Protein AF-A0A7D5M1I6-F1 (afdb_monomer_lite)

Structure (mmCIF, N/CA/C/O backbone):
data_AF-A0A7D5M1I6-F1
#
_entry.id   AF-A0A7D5M1I6-F1
#
loop_
_atom_site.group_PDB
_atom_site.id
_atom_site.type_symbol
_atom_site.label_atom_id
_atom_site.label_alt_id
_atom_site.label_comp_id
_atom_site.label_asym_id
_atom_site.label_entity_id
_atom_site.label_seq_id
_atom_site.pdbx_PDB_ins_code
_atom_site.Cartn_x
_atom_site.Cartn_y
_atom_site.Cartn_z
_atom_site.occupancy
_atom_site.B_iso_or_equiv
_atom_site.auth_seq_id
_atom_site.auth_comp_id
_atom_site.auth_asym_id
_atom_site.auth_atom_id
_atom_site.pdbx_PDB_model_num
ATOM 1 N N . MET A 1 1 ? -68.401 26.149 61.255 1.00 44.41 1 MET A N 1
ATOM 2 C CA . MET A 1 1 ? -68.017 25.858 59.852 1.00 44.41 1 MET A CA 1
ATOM 3 C C . MET A 1 1 ? -67.512 27.155 59.243 1.00 44.41 1 MET A C 1
ATOM 5 O O . MET A 1 1 ? -68.094 28.185 59.557 1.00 44.41 1 MET A O 1
ATOM 9 N N . ASN A 1 2 ? -66.400 27.143 58.501 1.00 36.25 2 ASN A N 1
ATOM 10 C CA . ASN A 1 2 ? -65.662 28.370 58.182 1.00 36.25 2 ASN A CA 1
ATOM 11 C C . ASN A 1 2 ? -64.982 28.307 56.805 1.00 36.25 2 ASN A C 1
ATOM 13 O O . ASN A 1 2 ? -63.928 27.694 56.683 1.00 36.25 2 ASN A O 1
ATOM 17 N N . VAL A 1 3 ? -65.556 28.996 55.815 1.00 44.06 3 VAL A N 1
ATOM 18 C CA . VAL A 1 3 ? -64.827 29.606 54.690 1.00 44.06 3 VAL A CA 1
ATOM 19 C C . VAL A 1 3 ? -65.540 30.927 54.372 1.00 44.06 3 VAL A C 1
ATOM 21 O O . VAL A 1 3 ? -66.770 30.963 54.341 1.00 44.06 3 VAL A O 1
ATOM 24 N N . LYS A 1 4 ? -64.791 32.015 54.169 1.00 48.91 4 LYS A N 1
ATOM 25 C CA . LYS A 1 4 ? -65.314 33.306 53.681 1.00 48.91 4 LYS A CA 1
ATOM 26 C C . LYS A 1 4 ? -65.043 33.441 52.175 1.00 48.91 4 LYS A C 1
ATOM 28 O O . LYS A 1 4 ? -64.054 32.875 51.712 1.00 48.91 4 LYS A O 1
ATOM 33 N N . PRO A 1 5 ? -65.842 34.214 51.416 1.00 46.25 5 PRO A N 1
ATOM 34 C CA . PRO A 1 5 ? -65.459 34.601 50.061 1.00 46.25 5 PRO A CA 1
ATOM 35 C C . PRO A 1 5 ? -64.201 35.483 50.100 1.00 46.25 5 PRO A C 1
ATOM 37 O O . PRO A 1 5 ? -64.052 36.314 50.998 1.00 46.25 5 PRO A O 1
ATOM 40 N N . ILE A 1 6 ? -63.309 35.311 49.124 1.00 43.00 6 ILE A N 1
ATOM 41 C CA . ILE A 1 6 ? -62.106 36.134 48.929 1.00 43.00 6 ILE A CA 1
ATOM 42 C C . ILE A 1 6 ? -62.064 36.596 47.466 1.00 43.00 6 ILE A C 1
ATOM 44 O O . ILE A 1 6 ? -62.576 35.918 46.577 1.00 43.00 6 ILE A O 1
ATOM 48 N N . SER A 1 7 ? -61.539 37.804 47.254 1.00 40.47 7 SER A N 1
ATOM 49 C CA . SER A 1 7 ? -61.654 38.555 46.000 1.00 40.47 7 SER A CA 1
ATOM 50 C C . SER A 1 7 ? -60.721 38.066 44.886 1.00 40.47 7 SER A C 1
ATOM 52 O O . SER A 1 7 ? -59.744 37.358 45.122 1.00 40.47 7 SER A O 1
ATOM 54 N N . ILE A 1 8 ? -61.014 38.521 43.668 1.00 46.28 8 ILE A N 1
ATOM 55 C CA . ILE A 1 8 ? -60.202 38.329 42.464 1.00 46.28 8 ILE A CA 1
ATOM 56 C C . ILE A 1 8 ? -58.850 39.039 42.626 1.00 46.28 8 ILE A C 1
ATOM 58 O O . ILE A 1 8 ? -58.801 40.212 42.996 1.00 46.28 8 ILE A O 1
ATOM 62 N N . ALA A 1 9 ? -57.769 38.353 42.255 1.00 40.88 9 ALA A N 1
ATOM 63 C CA . ALA A 1 9 ? -56.469 38.949 41.968 1.00 40.88 9 ALA A CA 1
ATOM 64 C C . ALA A 1 9 ? -55.992 38.437 40.601 1.00 40.88 9 ALA A C 1
ATOM 66 O O . ALA A 1 9 ? -56.018 37.234 40.346 1.00 40.88 9 ALA A O 1
ATOM 67 N N . ALA A 1 10 ? -55.592 39.345 39.711 1.00 40.88 10 ALA A N 1
ATOM 68 C CA . ALA A 1 10 ? -55.051 38.979 38.407 1.00 40.88 10 ALA A CA 1
ATOM 69 C C . ALA A 1 10 ? -53.567 38.611 38.531 1.00 40.88 10 ALA A C 1
ATOM 71 O O . ALA A 1 10 ? -52.8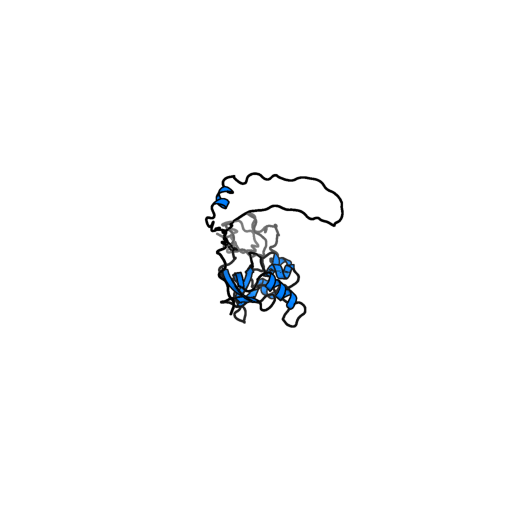12 39.325 39.192 1.00 40.88 10 ALA A O 1
ATOM 72 N N . LEU A 1 11 ? -53.139 37.549 37.844 1.00 40.03 11 LEU A N 1
ATOM 73 C CA . LEU A 1 11 ? -51.723 37.271 37.618 1.00 40.03 11 LEU A CA 1
ATOM 74 C C . LEU A 1 11 ? -51.452 37.261 36.113 1.00 40.03 11 LEU A C 1
ATOM 76 O O . LEU A 1 11 ? -52.078 36.517 35.360 1.00 40.03 11 LEU A O 1
ATOM 80 N N . VAL A 1 12 ? -50.544 38.132 35.685 1.00 36.16 12 VAL A N 1
ATOM 81 C CA . VAL A 1 12 ? -50.168 38.315 34.283 1.00 36.16 12 VAL A CA 1
ATOM 82 C C . VAL A 1 12 ? -48.953 37.444 33.981 1.00 36.16 12 VAL A C 1
ATOM 84 O O . VAL A 1 12 ? -47.942 37.546 34.670 1.00 36.16 12 VAL A O 1
ATOM 87 N N . VAL A 1 13 ? -49.030 36.637 32.922 1.00 41.69 13 VAL A N 1
ATOM 88 C CA . VAL A 1 13 ? -47.873 35.940 32.343 1.00 41.69 13 VAL A CA 1
ATOM 89 C C . VAL A 1 13 ? -47.740 36.389 30.891 1.00 41.69 13 VAL A C 1
ATOM 91 O O . VAL A 1 13 ? -48.436 35.899 30.005 1.00 41.69 13 VAL A O 1
ATOM 94 N N . VAL A 1 14 ? -46.880 37.382 30.667 1.00 40.84 14 VAL A N 1
ATOM 95 C CA . VAL A 1 14 ? -46.503 37.865 29.331 1.00 40.84 14 VAL A CA 1
ATOM 96 C C . VAL A 1 14 ? -45.341 37.007 28.815 1.00 40.84 14 VAL A C 1
ATOM 98 O O . VAL A 1 14 ? -44.393 36.784 29.570 1.00 40.84 14 VAL A O 1
ATOM 101 N N . PRO A 1 15 ? -45.372 36.527 27.558 1.00 48.19 15 PRO A N 1
ATOM 102 C CA . PRO A 1 15 ? -44.220 35.864 26.960 1.00 48.19 15 PRO A CA 1
ATOM 103 C C . PRO A 1 15 ? -43.108 36.888 26.712 1.00 48.19 15 PRO A C 1
ATOM 105 O O . PRO A 1 15 ? -43.384 37.986 26.229 1.00 48.19 15 PRO A O 1
ATOM 108 N N . PHE A 1 16 ? -41.853 36.526 26.986 1.00 37.56 16 PHE A N 1
ATOM 109 C CA . PHE A 1 16 ? -40.710 37.343 26.585 1.00 37.56 16 PHE A CA 1
ATOM 110 C C . PHE A 1 16 ? -39.680 36.533 25.805 1.00 37.56 16 PHE A C 1
ATOM 112 O O . PHE A 1 16 ? -39.285 35.437 26.197 1.00 37.56 16 PHE A O 1
ATOM 119 N N . VAL A 1 17 ? -39.285 37.099 24.669 1.00 36.03 17 VAL A N 1
ATOM 120 C CA . VAL A 1 17 ? -38.380 36.543 23.665 1.00 36.03 17 VAL A CA 1
ATOM 121 C C . VAL A 1 17 ? -37.247 37.549 23.479 1.00 36.03 17 VAL A C 1
ATOM 123 O O . VAL A 1 17 ? -37.520 38.744 23.427 1.00 36.03 17 VAL A O 1
ATOM 126 N N . LEU A 1 18 ? -36.015 37.045 23.331 1.00 37.16 18 LEU A N 1
ATOM 127 C CA . LEU A 1 18 ? -34.763 37.793 23.122 1.00 37.16 18 LEU A CA 1
ATOM 128 C C . LEU A 1 18 ? -34.344 38.773 24.241 1.00 37.16 18 LEU A C 1
ATOM 130 O O . LEU A 1 18 ? -35.077 39.673 24.627 1.00 37.16 18 LEU A O 1
ATOM 134 N N . PHE A 1 19 ? -33.075 38.682 24.645 1.00 38.50 19 PHE A N 1
ATOM 135 C CA . PHE A 1 19 ? -32.086 39.742 24.391 1.00 38.50 19 PHE A CA 1
ATOM 136 C C . PHE A 1 19 ? -30.666 39.144 24.417 1.00 38.50 19 PHE A C 1
ATOM 138 O O . PHE A 1 19 ? -30.468 38.041 24.924 1.00 38.50 19 PHE A O 1
ATOM 145 N N . ILE A 1 20 ? -29.697 39.824 23.795 1.00 39.03 20 ILE A N 1
ATOM 146 C CA . ILE A 1 20 ? -28.373 39.277 23.445 1.00 39.03 20 ILE A CA 1
ATOM 147 C C . ILE A 1 20 ? -27.238 40.026 24.172 1.00 39.03 20 ILE A C 1
ATOM 149 O O . ILE A 1 20 ? -27.292 41.243 24.299 1.00 39.03 20 ILE A O 1
ATOM 153 N N . ALA A 1 21 ? -26.225 39.256 24.592 1.00 38.66 21 ALA A N 1
ATOM 154 C CA . ALA A 1 21 ? -24.829 39.593 24.929 1.00 38.66 21 ALA A CA 1
ATOM 155 C C . ALA A 1 21 ? -24.482 40.881 25.717 1.00 38.66 21 ALA A C 1
ATOM 157 O O . ALA A 1 21 ? -24.562 41.989 25.197 1.00 38.66 21 ALA A O 1
ATOM 158 N N . ALA A 1 22 ? -23.850 40.695 26.885 1.00 35.69 22 ALA A N 1
ATOM 159 C CA . ALA A 1 22 ? -22.702 41.488 27.352 1.00 35.69 22 ALA A CA 1
ATOM 160 C C . ALA A 1 22 ? -21.998 40.785 28.534 1.00 35.69 22 ALA A C 1
ATOM 162 O O . ALA A 1 22 ? -22.664 40.168 29.361 1.00 35.69 22 ALA A O 1
ATOM 163 N N . GLY A 1 23 ? -20.673 40.951 28.654 1.00 33.78 23 GLY A N 1
ATOM 164 C CA . GLY A 1 23 ? -19.892 40.539 29.830 1.00 33.78 23 GLY A CA 1
ATOM 165 C C . GLY A 1 23 ? -19.121 39.218 29.679 1.00 33.78 23 GLY A C 1
ATOM 166 O O . GLY A 1 23 ? -19.712 38.216 29.308 1.00 33.78 23 GLY A O 1
ATOM 167 N N . LEU A 1 24 ? -17.848 39.059 30.044 1.00 35.09 24 LEU A N 1
ATOM 168 C CA . LEU A 1 24 ? -16.660 39.910 30.237 1.00 35.09 24 LEU A CA 1
ATOM 169 C C . LEU A 1 24 ? -15.615 38.970 30.887 1.00 35.09 24 LEU A C 1
ATOM 171 O O . LEU A 1 24 ? -15.889 38.427 31.948 1.00 35.09 24 LEU A O 1
ATOM 175 N N . VAL A 1 25 ? -14.436 38.830 30.271 1.00 34.91 25 VAL A N 1
ATOM 176 C CA . VAL A 1 25 ? -13.110 38.667 30.917 1.00 34.91 25 VAL A CA 1
ATOM 177 C C . VAL A 1 25 ? -12.950 37.662 32.082 1.00 34.91 25 VAL A C 1
ATOM 179 O O . VAL A 1 25 ? -13.360 37.942 33.204 1.00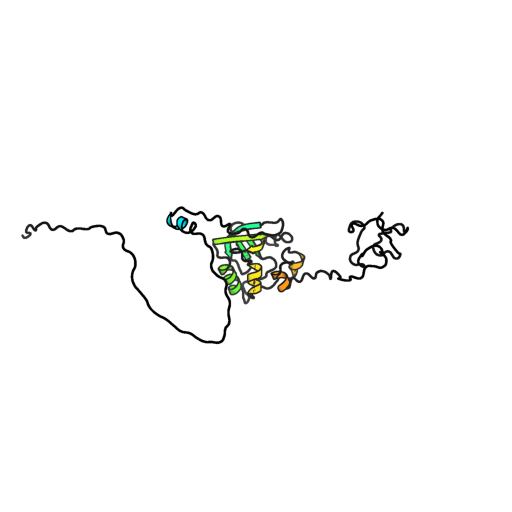 34.91 25 VAL A O 1
ATOM 182 N N . TYR A 1 26 ? -12.084 36.650 31.891 1.00 30.06 26 TYR A N 1
ATOM 183 C CA . TYR A 1 26 ? -10.899 36.544 32.762 1.00 30.06 26 TYR A CA 1
ATOM 184 C C . TYR A 1 26 ? -9.639 35.954 32.094 1.00 30.06 26 TYR A C 1
ATOM 186 O O . TYR A 1 26 ? -9.687 35.326 31.041 1.00 30.06 26 TYR A O 1
ATOM 194 N N . GLN A 1 27 ? -8.513 36.269 32.731 1.00 34.34 27 GLN A N 1
ATOM 195 C CA . GLN A 1 27 ? -7.092 36.019 32.439 1.00 34.34 27 GLN A CA 1
ATOM 196 C C . GLN A 1 27 ? -6.608 34.650 33.001 1.00 34.34 27 GLN A C 1
ATOM 198 O O . GLN A 1 27 ? -7.350 34.049 33.771 1.00 34.34 27 GLN A O 1
ATOM 203 N N . SER A 1 28 ? -5.388 34.112 32.788 1.00 31.03 28 SER A N 1
ATOM 204 C CA . SER A 1 28 ? -4.231 34.355 31.879 1.00 31.03 28 SER A CA 1
ATOM 205 C C . SER A 1 28 ? -3.071 33.391 32.266 1.00 31.03 28 SER A C 1
ATOM 207 O O . SER A 1 28 ? -3.088 32.891 33.387 1.00 31.03 28 SER A O 1
ATOM 209 N N . GLN A 1 29 ? -2.024 33.263 31.422 1.00 37.34 29 GLN A N 1
ATOM 210 C CA . GLN A 1 29 ? -0.638 32.831 31.770 1.00 37.34 29 GLN A CA 1
ATOM 211 C C . GLN A 1 29 ? -0.428 31.379 32.279 1.00 37.34 29 GLN A C 1
ATOM 213 O O . GLN A 1 29 ? -1.379 30.706 32.651 1.00 37.34 29 GLN A O 1
ATOM 218 N N . THR A 1 30 ? 0.780 30.786 32.295 1.00 33.22 30 THR A N 1
ATOM 219 C CA . THR A 1 30 ? 2.158 31.129 31.818 1.00 33.22 30 THR A CA 1
ATOM 220 C C . THR A 1 30 ? 2.646 30.008 30.871 1.00 33.22 30 THR A C 1
ATOM 222 O O . THR A 1 30 ? 2.220 28.876 31.063 1.00 33.22 30 THR A O 1
ATOM 225 N N . GLY A 1 31 ? 3.476 30.202 29.834 1.00 27.84 31 GLY A N 1
ATOM 226 C CA . GLY A 1 31 ? 4.862 30.734 29.824 1.00 27.84 31 GLY A CA 1
ATOM 227 C C . GLY A 1 31 ? 5.852 29.567 29.585 1.00 27.84 31 GLY A C 1
ATOM 228 O O . GLY A 1 31 ? 5.450 28.428 29.796 1.00 27.84 31 GLY A O 1
ATOM 229 N N . THR A 1 32 ? 7.111 29.690 29.147 1.00 33.59 32 THR A N 1
ATOM 230 C CA . THR A 1 32 ? 8.080 30.769 28.782 1.00 33.59 32 THR A CA 1
ATOM 231 C C . THR A 1 32 ? 9.313 30.022 28.172 1.00 33.59 32 THR A C 1
ATOM 233 O O . THR A 1 32 ? 9.364 28.802 28.313 1.00 33.59 32 THR A O 1
ATOM 236 N N . ASP A 1 33 ? 10.377 30.515 27.513 1.00 28.75 33 ASP A N 1
ATOM 237 C CA . ASP A 1 33 ? 10.963 31.780 26.983 1.00 28.75 33 ASP A CA 1
ATOM 238 C C . ASP A 1 33 ? 12.196 31.332 26.113 1.00 28.75 33 ASP A C 1
ATOM 240 O O . ASP A 1 33 ? 12.647 30.206 26.314 1.00 28.75 33 ASP A O 1
ATOM 244 N N . ILE A 1 34 ? 12.894 32.013 25.177 1.00 32.84 34 ILE A N 1
ATOM 245 C CA . ILE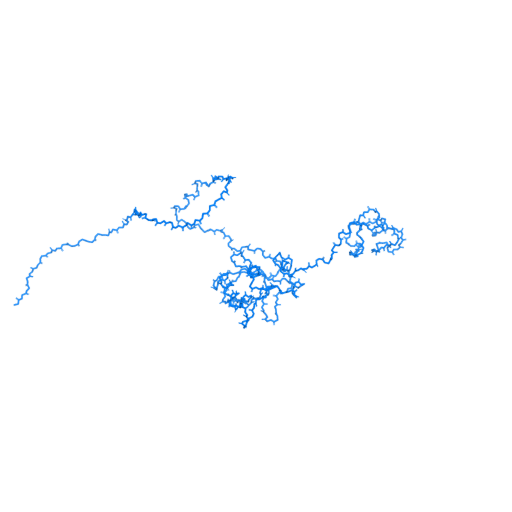 A 1 34 ? 12.924 33.300 24.420 1.00 32.84 34 ILE A CA 1
ATOM 246 C C . ILE A 1 34 ? 13.833 33.023 23.155 1.00 32.84 34 ILE A C 1
ATOM 248 O O . ILE A 1 34 ? 14.290 31.897 22.986 1.00 32.84 34 ILE A O 1
ATOM 252 N N . VAL A 1 35 ? 14.159 34.030 22.314 1.00 30.34 35 VAL A N 1
ATOM 253 C CA . VAL A 1 35 ? 15.359 34.175 21.413 1.00 30.34 35 VAL A CA 1
ATOM 254 C C . VAL A 1 35 ? 15.098 34.188 19.879 1.00 30.34 35 VAL A C 1
ATOM 256 O O . VAL A 1 35 ? 15.116 33.154 19.232 1.00 30.34 35 VAL A O 1
ATOM 259 N N . THR A 1 36 ? 14.947 35.412 19.327 1.00 30.86 36 THR A N 1
ATOM 260 C CA . THR A 1 36 ? 15.252 35.936 17.950 1.00 30.86 36 THR A CA 1
ATOM 261 C C . THR A 1 36 ? 14.974 35.095 16.676 1.00 30.86 36 THR A C 1
ATOM 263 O O . THR A 1 36 ? 15.438 33.972 16.572 1.00 30.86 36 THR A O 1
ATOM 266 N N . GLY A 1 37 ? 14.402 35.602 15.568 1.00 25.55 37 GLY A N 1
ATOM 267 C CA . GLY A 1 37 ? 13.758 36.898 15.275 1.00 25.55 37 GLY A CA 1
ATOM 268 C C . GLY A 1 37 ? 14.297 37.654 14.038 1.00 25.55 37 GLY A C 1
ATOM 269 O O . GLY A 1 37 ? 15.288 38.357 14.174 1.00 25.55 37 GLY A O 1
ATOM 270 N N . GLU A 1 38 ? 13.587 37.605 12.897 1.00 30.36 38 GLU A N 1
ATOM 271 C CA . GLU A 1 38 ? 13.472 38.677 11.870 1.00 30.36 38 GLU A CA 1
ATOM 272 C C . GLU A 1 38 ? 12.179 38.452 11.018 1.00 30.36 38 GLU A C 1
ATOM 274 O O . GLU A 1 38 ? 11.351 37.615 11.375 1.00 30.36 38 GLU A O 1
ATOM 279 N N . LYS A 1 39 ? 11.934 39.255 9.970 1.00 37.50 39 LYS A N 1
ATOM 280 C CA . LYS A 1 39 ? 10.683 39.411 9.185 1.00 37.50 39 LYS A CA 1
ATOM 281 C C . LYS A 1 39 ? 10.786 38.643 7.843 1.00 37.50 39 LYS A C 1
ATOM 283 O O . LYS A 1 39 ? 11.889 38.312 7.437 1.00 37.50 39 LYS A O 1
ATOM 288 N N . THR A 1 40 ? 9.727 38.328 7.091 1.00 33.06 40 THR A N 1
ATOM 289 C CA . THR A 1 40 ? 8.615 39.176 6.600 1.00 33.06 40 THR A CA 1
ATOM 290 C C . THR A 1 40 ? 7.346 38.358 6.301 1.00 33.06 40 THR A C 1
ATOM 292 O O . THR A 1 40 ? 7.382 37.134 6.267 1.00 33.06 40 THR A O 1
ATOM 295 N N . GLY A 1 41 ? 6.207 39.033 6.097 1.00 29.59 41 GLY A N 1
ATOM 296 C CA . GLY A 1 41 ? 4.929 38.400 5.737 1.00 29.59 41 GLY A CA 1
ATOM 297 C C . GLY A 1 41 ? 4.351 38.925 4.419 1.00 29.59 41 GLY A C 1
ATOM 298 O O . GLY A 1 41 ? 4.878 39.879 3.844 1.00 29.59 41 GLY A O 1
ATOM 299 N N . LEU A 1 42 ? 3.235 38.335 3.984 1.00 34.47 42 LEU A N 1
ATOM 300 C CA . LEU A 1 42 ? 2.407 38.821 2.874 1.00 34.47 42 LEU A CA 1
ATOM 301 C C . LEU A 1 42 ? 0.957 39.031 3.346 1.00 34.47 42 LEU A C 1
ATOM 303 O O . LEU A 1 42 ? 0.540 38.458 4.352 1.00 34.47 42 LEU A O 1
ATOM 307 N N . ALA A 1 43 ? 0.227 39.927 2.681 1.00 31.09 43 ALA A N 1
ATOM 308 C CA . ALA A 1 43 ? -1.004 40.516 3.213 1.00 31.09 43 ALA A CA 1
ATOM 309 C C . ALA A 1 43 ? -2.286 39.751 2.842 1.00 31.09 43 ALA A C 1
ATOM 311 O O . ALA A 1 43 ? -2.353 39.085 1.812 1.00 31.09 43 ALA A O 1
ATOM 312 N N . ALA A 1 44 ? -3.333 39.937 3.651 1.00 37.84 44 ALA A N 1
ATOM 313 C CA . ALA A 1 44 ? -4.700 39.600 3.267 1.00 37.84 44 ALA A CA 1
ATOM 314 C C . ALA A 1 44 ? -5.234 40.633 2.258 1.00 37.84 44 ALA A C 1
ATOM 316 O O . ALA A 1 44 ? -5.231 41.826 2.549 1.00 37.84 44 ALA A O 1
ATOM 317 N N . ASN A 1 45 ? -5.652 40.144 1.089 1.00 34.53 45 ASN A N 1
ATOM 318 C CA . ASN A 1 45 ? -6.341 40.821 -0.017 1.00 34.53 45 ASN A CA 1
ATOM 319 C C . ASN A 1 45 ? -6.635 39.708 -1.055 1.00 34.53 45 ASN A C 1
ATOM 321 O O . ASN A 1 45 ? -5.721 38.954 -1.369 1.00 34.53 45 ASN A O 1
ATOM 325 N N . GLU A 1 46 ? -7.832 39.485 -1.601 1.00 39.19 46 GLU A N 1
ATOM 326 C CA . GLU A 1 46 ? -9.138 40.139 -1.434 1.00 39.19 46 GLU A CA 1
ATOM 327 C C . GLU A 1 46 ? -10.223 39.041 -1.363 1.00 39.19 46 GLU A C 1
ATOM 329 O O . GLU A 1 46 ? -10.401 38.294 -2.323 1.00 39.19 46 GLU A O 1
ATOM 334 N N . VAL A 1 47 ? -10.974 38.935 -0.258 1.00 39.31 47 VAL A N 1
ATOM 335 C CA . VAL A 1 47 ? -12.222 38.142 -0.227 1.00 39.31 47 VAL A CA 1
ATOM 336 C C . VAL A 1 47 ? -13.371 39.100 -0.520 1.00 39.31 47 VAL A C 1
ATOM 338 O O . VAL A 1 47 ? -13.554 40.093 0.185 1.00 39.31 47 VAL A O 1
ATOM 341 N N . GLY A 1 48 ? -14.100 38.848 -1.606 1.00 37.84 48 GLY A N 1
ATOM 342 C CA . GLY A 1 48 ? -15.061 39.802 -2.152 1.00 37.84 48 GLY A CA 1
ATOM 343 C C . GLY A 1 48 ? -16.289 40.005 -1.262 1.00 37.84 48 GLY A C 1
ATOM 344 O O . GLY A 1 48 ? -16.939 39.048 -0.853 1.00 37.84 48 GLY A O 1
ATOM 345 N N . GLU A 1 49 ? -16.685 41.266 -1.074 1.00 49.56 49 GLU A N 1
ATOM 346 C CA . GLU A 1 49 ? -17.828 41.727 -0.257 1.00 49.56 49 GLU A CA 1
ATOM 347 C C . GLU A 1 49 ? -19.172 41.014 -0.554 1.00 49.56 49 GLU A C 1
ATOM 349 O O . GLU A 1 49 ? -20.072 40.975 0.282 1.00 49.56 49 GLU A O 1
ATOM 354 N N . LYS A 1 50 ? -19.298 40.382 -1.729 1.00 40.53 50 LYS A N 1
ATOM 355 C CA . LYS A 1 50 ? -20.469 39.592 -2.148 1.00 40.53 50 LYS A CA 1
ATOM 356 C C . LYS A 1 50 ? -20.629 38.255 -1.417 1.00 40.53 50 LYS A C 1
ATOM 358 O O . LYS A 1 50 ? -21.739 37.735 -1.376 1.00 40.53 50 LYS A O 1
ATOM 363 N N . GLU A 1 51 ? -19.556 37.687 -0.872 1.00 48.28 51 GLU A N 1
ATOM 364 C CA . GLU A 1 51 ? -19.581 36.358 -0.245 1.00 48.28 51 GLU A CA 1
ATOM 365 C C . GLU A 1 51 ? -20.211 36.405 1.159 1.00 48.28 51 GLU A C 1
ATOM 367 O O . GLU A 1 51 ? -20.986 35.525 1.538 1.00 48.28 51 GLU A O 1
ATOM 372 N N . PHE A 1 52 ? -19.999 37.506 1.887 1.00 48.28 52 PHE A N 1
ATOM 373 C CA . PHE A 1 52 ? -20.560 37.728 3.225 1.00 48.28 52 PHE A CA 1
ATOM 374 C C . PHE A 1 52 ? -22.098 37.843 3.214 1.00 48.28 52 PHE A C 1
ATOM 376 O O . PHE A 1 52 ? -22.784 37.315 4.090 1.00 48.28 52 PHE A O 1
ATOM 383 N N . GLU A 1 53 ? -22.661 38.457 2.169 1.00 45.50 53 GLU A N 1
ATOM 384 C CA . GLU A 1 53 ? -24.109 38.622 1.973 1.00 45.50 53 GLU A CA 1
ATOM 385 C C . GLU A 1 53 ? -24.864 37.312 1.680 1.00 45.50 53 GLU A C 1
ATOM 387 O O . GLU A 1 53 ? -26.097 37.284 1.763 1.00 45.50 53 GLU A O 1
ATOM 392 N N . SER A 1 54 ? -24.165 36.218 1.354 1.00 46.00 54 SER A N 1
ATOM 393 C CA . SER A 1 54 ? -24.798 34.898 1.224 1.00 46.00 54 SER A CA 1
ATOM 394 C C . SER A 1 54 ? -25.056 34.245 2.585 1.00 46.00 54 SER A C 1
ATOM 396 O O . SER A 1 54 ? -26.045 33.532 2.750 1.00 46.00 54 SER A O 1
ATOM 398 N N . ILE A 1 55 ? -24.196 34.509 3.575 1.00 50.62 55 ILE A N 1
ATOM 399 C CA . ILE A 1 55 ? -24.234 33.872 4.902 1.00 50.62 55 ILE A CA 1
ATOM 400 C C . ILE A 1 55 ? -25.484 34.310 5.687 1.00 50.62 55 ILE A C 1
ATOM 402 O O . ILE A 1 55 ? -26.075 33.522 6.423 1.00 50.62 55 ILE A O 1
ATOM 406 N N . LEU A 1 56 ? -25.945 35.548 5.481 1.00 47.91 56 LEU A N 1
ATOM 407 C CA . LEU A 1 56 ? -27.102 36.125 6.177 1.00 47.91 56 LEU A CA 1
ATOM 408 C C . LEU A 1 56 ? -28.475 35.609 5.705 1.00 47.91 56 LEU A C 1
ATOM 410 O O . LEU A 1 56 ? -29.479 35.920 6.344 1.00 47.91 56 LEU A O 1
ATOM 414 N N . LYS A 1 57 ? -28.556 34.851 4.601 1.00 55.50 57 LYS A N 1
ATOM 415 C CA . LYS A 1 57 ? -29.846 34.481 3.979 1.00 55.50 57 LYS A CA 1
ATOM 416 C C . LYS A 1 57 ? -30.399 33.115 4.399 1.00 55.50 57 LYS A C 1
ATOM 418 O O . LYS A 1 57 ? -31.563 32.839 4.128 1.00 55.50 57 LYS A O 1
ATOM 423 N N . ASN A 1 58 ? -29.608 32.290 5.095 1.00 52.41 58 ASN A N 1
ATOM 424 C CA . ASN A 1 58 ? -29.999 30.954 5.582 1.00 52.41 58 ASN A CA 1
ATOM 425 C C . ASN A 1 58 ? -30.597 30.041 4.480 1.00 52.41 58 ASN A C 1
ATOM 427 O O . ASN A 1 58 ? -31.414 29.157 4.746 1.00 52.41 58 ASN A O 1
ATOM 431 N N . GLU A 1 59 ? -30.179 30.235 3.230 1.00 45.50 59 GLU A N 1
ATOM 432 C CA . GLU A 1 59 ? -30.350 29.228 2.188 1.00 45.50 59 GLU A CA 1
ATOM 433 C C . GLU A 1 59 ? -29.318 28.121 2.425 1.00 45.50 59 GLU A C 1
ATOM 435 O O . GLU A 1 59 ? -28.180 28.396 2.815 1.00 45.50 59 GLU A O 1
ATOM 440 N N . ILE A 1 60 ? -29.702 26.859 2.216 1.00 47.94 60 ILE A N 1
ATOM 441 C CA . ILE A 1 60 ? -28.763 25.743 2.350 1.00 47.94 60 ILE A CA 1
ATOM 442 C C . ILE A 1 60 ? -27.815 25.796 1.153 1.00 47.94 60 ILE A C 1
ATOM 444 O O . ILE A 1 60 ? -28.110 25.257 0.085 1.00 47.94 60 ILE A O 1
ATOM 448 N N . VAL A 1 61 ? -26.660 26.434 1.348 1.00 41.19 61 VAL A N 1
ATOM 449 C CA . VAL A 1 61 ? -25.500 26.274 0.473 1.00 41.19 61 VAL A CA 1
ATOM 450 C C . VAL A 1 61 ? -25.044 24.825 0.616 1.00 41.19 61 VAL A C 1
ATOM 452 O O . VAL A 1 61 ? -24.243 24.488 1.484 1.00 41.19 61 VAL A O 1
ATOM 455 N N . VAL A 1 62 ? -25.604 23.951 -0.223 1.00 43.28 62 VAL A N 1
ATOM 456 C CA . VAL A 1 62 ? -25.099 22.592 -0.419 1.00 43.28 62 VAL A CA 1
ATOM 457 C C . VAL A 1 62 ? -23.718 22.745 -1.038 1.00 43.28 62 VAL A C 1
ATOM 459 O O . VAL A 1 62 ? -23.584 22.943 -2.248 1.00 43.28 62 VAL A O 1
ATOM 462 N N . SER A 1 63 ? -22.688 22.718 -0.195 1.00 39.84 63 SER A N 1
ATOM 463 C CA . SER A 1 63 ? -21.306 22.776 -0.635 1.00 39.84 63 SER A CA 1
ATOM 464 C C . SER A 1 63 ? -21.019 21.552 -1.497 1.00 39.84 63 SER A C 1
ATOM 466 O O . SER A 1 63 ? -20.833 20.443 -1.003 1.00 39.84 63 SER A O 1
ATOM 468 N N . LYS A 1 64 ? -20.924 21.768 -2.812 1.00 45.06 64 LYS A N 1
ATOM 469 C CA . LYS A 1 64 ? -20.209 20.863 -3.716 1.00 45.06 64 LYS A CA 1
ATOM 470 C C . LYS A 1 64 ? -18.702 20.975 -3.466 1.00 45.06 64 LYS A C 1
ATOM 472 O O . LYS A 1 64 ? -17.947 21.419 -4.323 1.00 45.06 64 LYS A O 1
ATOM 477 N N . GLN A 1 65 ? -18.285 20.608 -2.260 1.00 40.47 65 GLN A N 1
ATOM 478 C CA . GLN A 1 65 ? -16.961 20.051 -2.064 1.00 40.47 65 GLN A CA 1
ATOM 479 C C . GLN A 1 65 ? -17.117 18.552 -2.278 1.00 40.47 65 GLN A C 1
ATOM 481 O O . GLN A 1 65 ? -17.809 17.895 -1.500 1.00 40.47 65 GLN A O 1
ATOM 486 N N . ASP A 1 66 ? -16.497 18.032 -3.334 1.00 41.84 66 ASP A N 1
ATOM 487 C CA . ASP A 1 66 ? -16.280 16.597 -3.474 1.00 41.84 66 ASP A CA 1
ATOM 488 C C . ASP A 1 66 ? -15.351 16.157 -2.337 1.00 41.84 66 ASP A C 1
ATOM 490 O O . ASP A 1 66 ? -14.125 16.256 -2.415 1.00 41.84 66 ASP A O 1
ATOM 494 N N . PHE A 1 67 ? -15.956 15.719 -1.233 1.00 42.97 67 PHE A N 1
ATOM 495 C CA . PHE A 1 67 ? -15.258 14.894 -0.265 1.00 42.97 67 PHE A CA 1
ATOM 496 C C . PHE A 1 67 ? -14.962 13.553 -0.936 1.00 42.97 67 PHE A C 1
ATOM 498 O O . PHE A 1 67 ? -15.873 12.853 -1.369 1.00 42.97 67 PHE A O 1
ATOM 505 N N . ASP A 1 68 ? -13.676 13.214 -0.964 1.00 46.03 68 ASP A N 1
ATOM 506 C CA . ASP A 1 68 ? -13.145 11.913 -1.368 1.00 46.03 68 ASP A CA 1
ATOM 507 C C . ASP A 1 68 ? -13.200 11.577 -2.874 1.00 46.03 68 ASP A C 1
ATOM 509 O O . ASP A 1 68 ? -13.605 10.495 -3.286 1.00 46.03 68 ASP A O 1
ATOM 513 N N . SER A 1 69 ? -12.664 12.475 -3.713 1.00 45.62 69 SER A N 1
ATOM 514 C CA . SER A 1 69 ? -12.067 12.080 -5.001 1.00 45.62 69 SER A CA 1
ATOM 515 C C . SER A 1 69 ? -10.553 11.849 -4.863 1.00 45.62 69 SER A C 1
ATOM 517 O O . SER A 1 69 ? -9.751 12.462 -5.577 1.00 45.62 69 SER A O 1
ATOM 519 N N . HIS A 1 70 ? -10.140 10.986 -3.926 1.00 61.22 70 HIS A N 1
ATOM 520 C CA . HIS A 1 70 ? -8.789 10.427 -3.979 1.00 61.22 70 HIS A CA 1
ATOM 521 C C . HIS A 1 70 ? -8.684 9.582 -5.248 1.00 61.22 70 HIS A C 1
ATOM 523 O O . HIS A 1 70 ? -9.413 8.607 -5.422 1.00 61.22 70 HIS A O 1
ATOM 529 N N . LYS A 1 71 ? -7.837 10.015 -6.186 1.00 81.19 71 LYS A N 1
ATOM 530 C CA . LYS A 1 71 ? -7.688 9.333 -7.467 1.00 81.19 71 LYS A CA 1
ATOM 531 C C . LYS A 1 71 ? -6.814 8.096 -7.269 1.00 81.19 71 LYS A C 1
ATOM 533 O O . LYS A 1 71 ? -5.592 8.216 -7.265 1.00 81.19 71 LYS A O 1
ATOM 538 N N . CYS A 1 72 ? -7.480 6.956 -7.142 1.00 91.31 72 CYS A N 1
ATOM 539 C CA . CYS A 1 72 ? -6.895 5.624 -7.208 1.00 91.31 72 CYS A CA 1
ATOM 540 C C . CYS A 1 72 ? -5.959 5.445 -8.418 1.00 91.31 72 CYS A C 1
ATOM 542 O O . CYS A 1 72 ? -6.143 6.116 -9.449 1.00 91.31 72 CYS A O 1
ATOM 544 N N . SER A 1 73 ? -4.984 4.543 -8.308 1.00 90.38 73 SER A N 1
ATOM 545 C CA . SER A 1 73 ? -4.266 4.019 -9.475 1.00 90.38 73 SER A CA 1
ATOM 546 C C . SER A 1 73 ? -5.034 2.853 -10.134 1.00 90.38 73 SER A C 1
ATOM 548 O O . SER A 1 73 ? -6.222 2.659 -9.876 1.00 90.38 73 SER A O 1
ATOM 550 N N . GLY A 1 74 ? -4.388 2.194 -11.098 1.00 90.94 74 GLY A N 1
ATOM 551 C CA . GLY A 1 74 ? -4.837 0.942 -11.705 1.00 90.94 74 GLY A CA 1
ATOM 552 C C . GLY A 1 74 ? -6.141 0.921 -12.515 1.00 90.94 74 GLY A C 1
ATOM 553 O O . GLY A 1 74 ? -6.705 1.950 -12.907 1.00 90.94 74 GLY A O 1
ATOM 554 N N . GLU A 1 75 ? -6.593 -0.306 -12.791 1.00 91.44 75 GLU A N 1
ATOM 555 C CA . GLU A 1 75 ? -7.900 -0.660 -13.371 1.00 91.44 75 GLU A CA 1
ATOM 556 C C . GLU A 1 75 ? -8.799 -1.448 -12.385 1.00 91.44 75 GLU A C 1
ATOM 558 O O . GLU A 1 75 ? -9.977 -1.698 -12.670 1.00 91.44 75 GLU A O 1
ATOM 563 N N . ALA A 1 76 ? -8.269 -1.836 -11.220 1.00 95.12 76 ALA A N 1
ATOM 564 C CA . ALA A 1 76 ? -8.958 -2.560 -10.156 1.00 95.12 76 ALA A CA 1
ATOM 565 C C . ALA A 1 76 ? -10.001 -1.713 -9.380 1.00 95.12 76 ALA A C 1
ATOM 567 O O . ALA A 1 76 ? -10.474 -0.654 -9.806 1.00 95.12 76 ALA A O 1
ATOM 568 N N . LYS A 1 77 ? -10.487 -2.230 -8.240 1.00 96.25 77 LYS A N 1
ATOM 569 C CA . LYS A 1 77 ? -11.572 -1.602 -7.464 1.00 96.25 77 LYS A CA 1
ATOM 570 C C . LYS A 1 77 ? -11.110 -0.351 -6.715 1.00 96.25 77 LYS A C 1
ATOM 572 O O . LYS A 1 77 ? -10.808 -0.424 -5.528 1.00 96.25 77 LYS A O 1
ATOM 577 N N . CYS A 1 78 ? -11.252 0.797 -7.363 1.00 96.44 78 CYS A N 1
ATOM 578 C CA . CYS A 1 78 ? -11.420 2.079 -6.685 1.00 96.44 78 CYS A CA 1
ATOM 579 C C . CYS A 1 78 ? -12.851 2.193 -6.117 1.00 96.44 78 CYS A C 1
ATOM 581 O O . CYS A 1 78 ? -13.805 2.389 -6.877 1.00 96.44 78 CYS A O 1
ATOM 583 N N . ILE A 1 79 ? -13.042 2.025 -4.802 1.00 95.69 79 ILE A N 1
ATOM 584 C CA . ILE A 1 79 ? -14.377 2.051 -4.166 1.00 95.69 79 ILE A CA 1
ATOM 585 C C . ILE A 1 79 ? -14.390 2.745 -2.799 1.00 95.69 79 ILE A C 1
ATOM 587 O O . ILE A 1 79 ? -13.517 2.525 -1.967 1.00 95.69 79 ILE A O 1
ATOM 591 N N . SER A 1 80 ? -15.455 3.503 -2.515 1.00 96.50 80 SER A N 1
ATOM 592 C CA . SER A 1 80 ? -15.744 3.982 -1.156 1.00 96.50 80 SER A CA 1
ATOM 593 C C . SER A 1 80 ? -16.617 2.978 -0.392 1.00 96.50 80 SER A C 1
ATOM 595 O O . SER A 1 80 ? -17.548 2.403 -0.969 1.00 96.50 80 SER A O 1
ATOM 597 N N . GLN A 1 81 ? -16.335 2.738 0.892 1.00 97.62 81 GLN A N 1
ATOM 598 C CA . GLN A 1 81 ? -17.071 1.802 1.757 1.00 97.62 81 GLN A CA 1
ATOM 599 C C . GLN A 1 81 ? -17.166 2.280 3.213 1.00 97.62 81 GLN A C 1
ATOM 601 O O . GLN A 1 81 ? -16.249 2.904 3.735 1.00 97.62 81 GLN A O 1
ATOM 606 N N . LEU A 1 82 ? -18.254 1.901 3.893 1.00 97.69 82 LEU A N 1
ATOM 607 C CA . LEU A 1 82 ? -18.457 2.108 5.331 1.00 97.69 82 LEU A CA 1
ATOM 608 C C . LEU A 1 82 ? -17.675 1.068 6.156 1.00 97.69 82 LEU A C 1
ATOM 610 O O . LEU A 1 82 ? -17.849 -0.136 5.939 1.00 97.69 82 LEU A O 1
ATOM 614 N N . ILE A 1 83 ? -16.886 1.509 7.141 1.00 98.44 83 ILE A N 1
ATOM 615 C CA . ILE A 1 83 ? -16.213 0.621 8.105 1.00 98.44 83 ILE A CA 1
ATOM 616 C C . ILE A 1 83 ? -17.238 0.004 9.064 1.00 98.44 83 ILE A C 1
ATOM 618 O O . ILE A 1 83 ? -17.984 0.724 9.730 1.00 98.44 83 ILE A O 1
ATOM 622 N N . THR A 1 84 ? -17.220 -1.325 9.205 1.00 98.56 84 THR A N 1
ATOM 623 C CA . THR A 1 84 ? -18.044 -2.072 10.175 1.00 98.56 84 THR A CA 1
ATOM 624 C C . THR A 1 84 ? -17.240 -2.600 11.362 1.00 98.56 84 THR A C 1
ATOM 626 O O . THR A 1 84 ? -17.790 -2.720 12.457 1.00 98.56 84 THR A O 1
ATOM 629 N N . LYS A 1 85 ? -15.946 -2.897 11.178 1.00 98.44 85 LYS A N 1
ATOM 630 C CA . LYS A 1 85 ? -15.028 -3.331 12.241 1.00 98.44 85 LYS A CA 1
ATOM 631 C C . LYS A 1 85 ? -13.566 -3.078 11.839 1.00 98.44 85 LYS A C 1
ATOM 633 O O . LYS A 1 85 ? -13.178 -3.397 10.721 1.00 98.44 85 LYS A O 1
ATOM 638 N N . ILE A 1 86 ? -12.749 -2.623 12.788 1.00 98.19 86 ILE A N 1
ATOM 639 C CA . ILE A 1 86 ? -11.283 -2.768 12.751 1.00 98.19 86 ILE A CA 1
ATOM 640 C C . ILE A 1 86 ? -10.929 -4.109 13.413 1.00 98.19 86 ILE A C 1
ATOM 642 O O . ILE A 1 86 ? -11.498 -4.437 14.460 1.00 98.19 86 ILE A O 1
ATOM 646 N N . VAL A 1 87 ? -10.091 -4.936 12.782 1.00 97.19 87 VAL A N 1
ATOM 647 C CA . VAL A 1 87 ? -9.704 -6.255 13.324 1.00 97.19 87 VAL A CA 1
ATOM 648 C C . VAL A 1 87 ? -8.421 -6.155 14.142 1.00 97.19 87 VAL A C 1
ATOM 650 O O . VAL A 1 87 ? -8.378 -6.685 15.252 1.00 97.19 87 VAL A O 1
ATOM 653 N N . ASP A 1 88 ? -7.452 -5.442 13.584 1.00 96.56 88 ASP A N 1
ATOM 654 C CA . ASP A 1 88 ? -6.068 -5.272 14.018 1.00 96.56 88 ASP A CA 1
ATOM 655 C C . ASP A 1 88 ? -5.537 -3.960 13.385 1.00 96.56 88 ASP A C 1
ATOM 657 O O . ASP A 1 88 ? -6.335 -3.072 13.059 1.00 96.56 88 ASP A O 1
ATOM 661 N N . GLY A 1 89 ? -4.225 -3.786 13.220 1.00 97.75 89 GLY A N 1
ATOM 662 C CA . GLY A 1 89 ? -3.678 -2.576 12.604 1.00 97.75 89 GLY A CA 1
ATOM 663 C C . GLY A 1 89 ? -3.914 -2.470 11.089 1.00 97.75 89 GLY A C 1
ATOM 664 O O . GLY A 1 89 ? -4.093 -1.358 10.592 1.00 97.75 89 GLY A O 1
ATOM 665 N N . ASP A 1 90 ? -3.958 -3.585 10.355 1.00 98.12 90 ASP A N 1
ATOM 666 C CA . ASP A 1 90 ? -3.904 -3.619 8.883 1.00 98.12 90 ASP A CA 1
ATOM 667 C C . ASP A 1 90 ? -5.069 -4.365 8.197 1.00 98.12 90 ASP A C 1
ATOM 669 O O . ASP A 1 90 ? -5.150 -4.418 6.965 1.00 98.12 90 ASP A O 1
ATOM 673 N N . THR A 1 91 ? -5.997 -4.922 8.971 1.00 98.31 91 THR A N 1
ATOM 674 C CA . THR A 1 91 ? -7.179 -5.620 8.475 1.00 98.31 91 THR A CA 1
ATOM 675 C C . THR A 1 91 ? -8.455 -4.893 8.896 1.00 98.31 91 THR A C 1
ATOM 677 O O . THR A 1 91 ? -8.838 -4.811 10.070 1.00 98.31 91 THR A O 1
ATOM 680 N N . ILE A 1 92 ? -9.171 -4.385 7.891 1.00 98.50 92 ILE A N 1
ATOM 681 C CA . ILE A 1 92 ? -10.422 -3.634 8.045 1.00 98.50 92 ILE A CA 1
ATOM 682 C C . ILE A 1 92 ? -11.576 -4.435 7.446 1.00 98.50 92 ILE A C 1
ATOM 684 O O . ILE A 1 92 ? -11.492 -4.980 6.347 1.00 98.50 92 ILE A O 1
ATOM 688 N N . HIS A 1 93 ? -12.695 -4.499 8.161 1.00 98.50 93 HIS A N 1
ATOM 689 C CA . HIS A 1 93 ? -13.954 -5.026 7.650 1.00 98.50 93 HIS A CA 1
ATOM 690 C C . HIS A 1 93 ? -14.917 -3.878 7.334 1.00 98.50 93 HIS A C 1
ATOM 692 O O . HIS A 1 93 ? -15.112 -2.952 8.127 1.00 98.50 93 HIS A O 1
ATOM 698 N N . THR A 1 94 ? -15.561 -3.981 6.176 1.00 97.94 94 THR A N 1
ATOM 699 C CA . THR A 1 94 ? -16.620 -3.079 5.706 1.00 97.94 94 THR A CA 1
ATOM 700 C C . THR A 1 94 ? -17.954 -3.821 5.622 1.00 97.94 94 THR A C 1
ATOM 702 O O . THR A 1 94 ? -18.068 -4.968 6.057 1.00 97.94 94 THR A O 1
ATOM 705 N N . SER A 1 95 ? -18.994 -3.186 5.078 1.00 93.12 95 SER A N 1
ATOM 706 C CA . SER A 1 95 ? -20.290 -3.841 4.846 1.00 93.12 95 SER A CA 1
ATOM 707 C C . SER A 1 95 ? -20.240 -4.973 3.812 1.00 93.12 95 SER A C 1
ATOM 709 O O . SER A 1 95 ? -21.089 -5.859 3.862 1.00 93.12 95 SER A O 1
ATOM 711 N N . ASN A 1 96 ? -19.283 -4.944 2.874 1.00 95.12 96 ASN A N 1
ATOM 712 C CA . ASN A 1 96 ? -19.229 -5.873 1.735 1.00 95.12 96 ASN A CA 1
ATOM 713 C C . ASN A 1 96 ? -17.908 -6.654 1.622 1.00 95.12 96 ASN A C 1
ATOM 715 O O . ASN A 1 96 ? -17.892 -7.719 1.010 1.00 95.12 96 ASN A O 1
ATOM 719 N N . TYR A 1 97 ? -16.812 -6.147 2.197 1.00 97.88 97 TYR A N 1
ATOM 720 C CA . TYR A 1 97 ? -15.467 -6.694 2.002 1.00 97.88 97 TYR A CA 1
ATOM 721 C C . TYR A 1 97 ? -14.673 -6.771 3.307 1.00 97.88 97 TYR A C 1
ATOM 723 O O . TYR A 1 97 ? -14.755 -5.874 4.153 1.00 97.88 97 TYR A O 1
ATOM 731 N N . LYS A 1 98 ? -13.838 -7.807 3.419 1.00 98.44 98 LYS A N 1
ATOM 732 C CA . LYS A 1 98 ? -12.639 -7.787 4.263 1.00 98.44 98 LYS A CA 1
ATOM 733 C C . LYS A 1 98 ? -11.503 -7.167 3.443 1.00 98.44 98 LYS A C 1
ATOM 735 O O . LYS A 1 98 ? -11.413 -7.444 2.248 1.00 98.44 98 LYS A O 1
ATOM 740 N N . ILE A 1 99 ? -10.647 -6.378 4.072 1.00 98.62 99 ILE A N 1
ATOM 741 C CA . ILE A 1 99 ? -9.532 -5.671 3.437 1.00 98.62 99 ILE A CA 1
ATOM 742 C C . ILE A 1 99 ? -8.275 -5.953 4.256 1.00 98.62 99 ILE A C 1
ATOM 744 O O . ILE A 1 99 ? -8.348 -5.906 5.480 1.00 98.62 99 ILE A O 1
ATOM 748 N N . ARG A 1 100 ? -7.159 -6.227 3.585 1.00 98.62 100 ARG A N 1
ATOM 749 C CA . ARG A 1 100 ? -5.793 -6.310 4.114 1.00 98.62 100 ARG A CA 1
ATOM 750 C C . ARG A 1 100 ? -4.997 -5.175 3.458 1.00 98.62 100 ARG A C 1
ATOM 752 O O . ARG A 1 100 ? -5.110 -4.979 2.248 1.00 98.62 100 ARG A O 1
ATOM 759 N N . LEU A 1 101 ? -4.240 -4.392 4.221 1.00 98.62 101 LEU A N 1
ATOM 760 C CA . LEU A 1 101 ? -3.425 -3.320 3.637 1.00 98.62 101 LEU A CA 1
ATOM 761 C C . LEU A 1 101 ? -2.288 -3.892 2.783 1.00 98.62 101 LEU A C 1
ATOM 763 O O . LEU A 1 101 ? -1.509 -4.714 3.257 1.00 98.62 101 LEU A O 1
ATOM 767 N N . SER A 1 102 ? -2.160 -3.432 1.537 1.00 98.31 102 SER A N 1
ATOM 768 C CA . SER A 1 102 ? -1.034 -3.824 0.684 1.00 98.31 102 SER A CA 1
ATOM 769 C C . SER A 1 102 ? 0.294 -3.350 1.279 1.00 98.31 102 SER A C 1
ATOM 771 O O . SER A 1 102 ? 0.380 -2.225 1.785 1.00 98.31 102 SER A O 1
ATOM 773 N N . LEU A 1 103 ? 1.305 -4.222 1.207 1.00 98.12 103 LEU A N 1
ATOM 774 C CA . LEU A 1 103 ? 2.698 -4.032 1.639 1.00 98.12 103 LEU A CA 1
ATOM 775 C C . LEU A 1 103 ? 2.941 -3.690 3.123 1.00 98.12 103 LEU A C 1
ATOM 777 O O . LEU A 1 103 ? 4.072 -3.376 3.473 1.00 98.12 103 LEU A O 1
ATOM 781 N N . VAL A 1 104 ? 1.936 -3.720 4.001 1.00 98.06 104 VAL A N 1
ATOM 782 C CA . VAL A 1 104 ? 2.052 -3.233 5.393 1.00 98.06 104 VAL A CA 1
ATOM 783 C C . VAL A 1 104 ? 1.655 -4.329 6.366 1.00 98.06 104 VAL A C 1
ATOM 785 O O . VAL A 1 104 ? 0.508 -4.755 6.324 1.00 98.06 104 VAL A O 1
ATOM 788 N N . ASP A 1 105 ? 2.548 -4.763 7.253 1.00 98.06 105 ASP A N 1
ATOM 789 C CA . ASP A 1 105 ? 2.297 -5.832 8.236 1.00 98.06 105 ASP A CA 1
ATOM 790 C C . ASP A 1 105 ? 2.361 -5.279 9.666 1.00 98.06 105 ASP A C 1
ATOM 792 O O . ASP A 1 105 ? 3.346 -4.645 10.049 1.00 98.06 105 ASP A O 1
ATOM 796 N N . THR A 1 106 ? 1.287 -5.447 10.441 1.00 98.19 106 THR A N 1
ATOM 797 C CA . THR A 1 106 ? 1.191 -4.957 11.827 1.00 98.19 106 THR A CA 1
ATOM 798 C C . THR A 1 106 ? 1.338 -6.106 12.831 1.00 98.19 106 THR A C 1
ATOM 800 O O . THR A 1 106 ? 0.909 -7.215 12.524 1.00 98.19 106 THR A O 1
ATOM 803 N N . PRO A 1 107 ? 1.923 -5.878 14.030 1.00 97.31 107 PRO A N 1
ATOM 804 C CA . PRO A 1 107 ? 2.159 -6.950 14.998 1.00 97.31 107 PRO A CA 1
ATOM 805 C C . PRO A 1 107 ? 0.876 -7.708 15.338 1.00 97.31 107 PRO A C 1
ATOM 807 O O . PRO A 1 107 ? -0.140 -7.088 15.667 1.00 97.31 107 PRO A O 1
ATOM 810 N N . GLU A 1 108 ? 0.942 -9.035 15.280 1.00 93.88 108 GLU A N 1
ATOM 811 C CA . GLU A 1 108 ? -0.213 -9.922 15.418 1.00 93.88 108 GLU A CA 1
ATOM 812 C C . GLU A 1 108 ? -0.773 -9.934 16.849 1.00 93.88 108 GLU A C 1
ATOM 814 O O . GLU A 1 108 ? -0.144 -9.473 17.801 1.00 93.88 108 GLU A O 1
ATOM 819 N N . LYS A 1 109 ? -1.987 -10.472 17.029 1.00 91.62 109 LYS A N 1
ATOM 820 C CA . LYS A 1 109 ? -2.779 -10.290 18.267 1.00 91.62 109 LYS A CA 1
ATOM 821 C C . LYS A 1 109 ? -2.043 -10.555 19.590 1.00 91.62 109 LYS A C 1
ATOM 823 O O . LYS A 1 109 ? -2.322 -9.883 20.584 1.00 91.62 109 LYS A O 1
ATOM 828 N N . ASP A 1 110 ? -1.167 -11.553 19.630 1.00 93.19 110 ASP A N 1
ATOM 829 C CA . ASP A 1 110 ? -0.455 -11.946 20.850 1.00 93.19 110 ASP A CA 1
ATOM 830 C C . ASP A 1 110 ? 0.987 -11.363 20.909 1.00 93.19 110 ASP A C 1
ATOM 832 O O . ASP A 1 110 ? 1.804 -11.803 21.722 1.00 93.19 110 ASP A O 1
ATOM 836 N N . GLU A 1 111 ? 1.296 -10.351 20.081 1.00 94.31 111 GLU A N 1
ATOM 837 C CA . GLU A 1 111 ? 2.619 -9.729 19.917 1.00 94.31 111 GLU A CA 1
ATOM 838 C C . GLU A 1 111 ? 2.724 -8.280 20.461 1.00 94.31 111 GLU A C 1
ATOM 840 O O . GLU A 1 111 ? 1.731 -7.545 20.544 1.00 94.31 111 GLU A O 1
ATOM 845 N N . PRO A 1 112 ? 3.936 -7.805 20.829 1.00 96.69 112 PRO A N 1
ATOM 846 C CA . PRO A 1 112 ? 4.131 -6.452 21.352 1.00 96.69 112 PRO A CA 1
ATOM 847 C C . PRO A 1 112 ? 3.907 -5.361 20.291 1.00 96.69 112 PRO A C 1
ATOM 849 O O . PRO A 1 112 ? 4.783 -5.066 19.485 1.00 96.69 112 PRO A O 1
ATOM 852 N N . GLY A 1 113 ? 2.755 -4.693 20.351 1.00 96.56 113 GLY A N 1
ATOM 853 C CA . GLY A 1 113 ? 2.435 -3.539 19.500 1.00 96.56 113 GLY A CA 1
ATOM 854 C C . GLY A 1 113 ? 1.020 -3.559 18.928 1.00 96.56 113 GLY A C 1
ATOM 855 O O . GLY A 1 113 ? 0.491 -2.489 18.626 1.00 96.56 113 GLY A O 1
ATOM 856 N N . PHE A 1 114 ? 0.388 -4.737 18.881 1.00 97.81 114 PHE A N 1
ATOM 857 C CA . PHE A 1 114 ? -0.959 -4.967 18.352 1.00 97.81 114 PHE A CA 1
ATOM 858 C C . PHE A 1 114 ? -1.990 -3.926 18.808 1.00 97.81 114 PHE A C 1
ATOM 860 O O . PHE A 1 114 ? -2.636 -3.282 17.981 1.00 97.81 114 PHE A O 1
ATOM 867 N N . GLU A 1 115 ? -2.117 -3.709 20.124 1.00 98.06 115 GLU A N 1
ATOM 868 C CA . GLU A 1 115 ? -3.095 -2.766 20.689 1.00 98.06 115 GLU A CA 1
ATOM 869 C C . GLU A 1 115 ? -2.857 -1.338 20.172 1.00 98.06 115 GLU A C 1
ATOM 871 O O . GLU A 1 115 ? -3.793 -0.668 19.747 1.00 98.06 115 GLU A O 1
ATOM 876 N N . LYS A 1 116 ? -1.592 -0.900 20.109 1.00 98.44 116 LYS A N 1
ATOM 877 C CA . LYS A 1 116 ? -1.195 0.442 19.655 1.00 98.44 116 LYS A CA 1
ATOM 878 C C . LYS A 1 116 ? -1.439 0.641 18.152 1.00 98.44 116 LYS A C 1
ATOM 880 O O . LYS A 1 116 ? -1.860 1.724 17.749 1.00 98.44 116 LYS A O 1
ATOM 885 N N . ALA A 1 117 ? -1.183 -0.379 17.328 1.00 98.62 117 ALA A N 1
ATOM 886 C CA . ALA A 1 117 ? -1.474 -0.343 15.893 1.00 98.62 117 ALA A CA 1
ATOM 887 C C . ALA A 1 117 ? -2.992 -0.324 15.633 1.00 98.62 117 ALA A C 1
ATOM 889 O O . ALA A 1 117 ? -3.489 0.528 14.897 1.00 98.62 117 ALA A O 1
ATOM 890 N N . THR A 1 118 ? -3.739 -1.187 16.326 1.00 98.50 118 THR A N 1
ATOM 891 C CA . THR A 1 118 ? -5.206 -1.276 16.246 1.00 98.50 118 THR A CA 1
ATOM 892 C C . THR A 1 118 ? -5.883 0.023 16.697 1.00 98.50 118 THR A C 1
ATOM 894 O O . THR A 1 118 ? -6.788 0.518 16.024 1.00 98.50 118 THR A O 1
ATOM 897 N N . GLU A 1 119 ? -5.435 0.622 17.808 1.00 98.50 119 GLU A N 1
ATOM 898 C CA . GLU A 1 119 ? -5.938 1.916 18.286 1.00 98.50 119 GLU A CA 1
ATOM 899 C C . GLU A 1 119 ? -5.637 3.054 17.307 1.00 98.50 119 GLU A C 1
ATOM 901 O O . GLU A 1 119 ? -6.504 3.897 17.080 1.00 98.50 119 GLU A O 1
ATOM 906 N N . PHE A 1 120 ? -4.446 3.085 16.704 1.00 98.69 120 PHE A N 1
ATOM 907 C CA . PHE A 1 120 ? -4.094 4.090 15.699 1.00 98.69 120 PHE A CA 1
ATOM 908 C C . PHE A 1 120 ? -4.993 3.986 14.462 1.00 98.69 120 PHE A C 1
ATOM 910 O O . PHE A 1 120 ? -5.567 4.989 14.033 1.00 98.69 120 PHE A O 1
ATOM 917 N N . THR A 1 121 ? -5.195 2.774 13.939 1.00 98.62 121 THR A N 1
ATOM 918 C CA . THR A 1 121 ? -6.115 2.527 12.822 1.00 98.62 121 THR A CA 1
ATOM 919 C C . THR A 1 121 ? -7.554 2.895 13.190 1.00 98.62 121 THR A C 1
ATOM 921 O O . THR A 1 121 ? -8.232 3.543 12.399 1.00 98.62 121 THR A O 1
ATOM 924 N N . ALA A 1 122 ? -8.015 2.607 14.411 1.00 98.44 122 ALA A N 1
ATOM 925 C CA . ALA A 1 122 ? -9.342 3.020 14.877 1.00 98.44 122 ALA A CA 1
ATOM 926 C C . ALA A 1 122 ? -9.491 4.543 15.100 1.00 98.44 122 ALA A C 1
ATOM 928 O O . ALA A 1 122 ? -10.602 5.064 14.995 1.00 98.44 122 ALA A O 1
ATOM 929 N N . GLN A 1 123 ? -8.405 5.268 15.389 1.00 98.31 123 GLN A N 1
ATOM 930 C CA . GLN A 1 123 ? -8.396 6.736 15.486 1.00 98.31 123 GLN A CA 1
ATOM 931 C C . GLN A 1 123 ? -8.376 7.404 14.105 1.00 98.31 123 GLN A C 1
ATOM 933 O O . GLN A 1 123 ? -9.079 8.388 13.887 1.00 98.31 123 GLN A O 1
ATOM 938 N N . MET A 1 124 ? -7.582 6.870 13.174 1.00 98.00 124 MET A N 1
ATOM 939 C CA . MET A 1 124 ? -7.444 7.388 11.811 1.00 98.00 124 MET A CA 1
ATOM 940 C C . MET A 1 124 ? -8.631 7.012 10.911 1.00 98.00 124 MET A C 1
ATOM 942 O O . MET A 1 124 ? -9.006 7.777 10.025 1.00 98.00 124 MET A O 1
ATOM 946 N N . CYS A 1 125 ? -9.235 5.850 11.158 1.00 98.06 125 CYS A N 1
ATOM 947 C CA . CYS A 1 125 ? -10.310 5.256 10.372 1.00 98.06 125 CYS A CA 1
ATOM 948 C C . CYS A 1 125 ? -11.439 4.761 11.311 1.00 98.06 125 CYS A C 1
ATOM 950 O O . CYS A 1 125 ? -11.585 3.555 11.527 1.00 98.06 125 CYS A O 1
ATOM 952 N N . PRO A 1 126 ? -12.238 5.663 11.921 1.00 98.19 126 PRO A N 1
ATOM 953 C CA . PRO A 1 126 ? -13.217 5.276 12.941 1.00 98.19 126 PRO A CA 1
ATOM 954 C C . PRO A 1 126 ? -14.341 4.385 12.402 1.00 98.19 126 PRO A C 1
ATOM 956 O O . PRO A 1 126 ? -14.877 4.630 11.325 1.00 98.19 126 PRO A O 1
ATOM 959 N N . VAL A 1 127 ? -14.773 3.385 13.177 1.00 98.25 127 VAL A N 1
ATOM 960 C CA . VAL A 1 127 ? -15.915 2.529 12.800 1.00 98.25 127 VAL A CA 1
ATOM 961 C C . VAL A 1 127 ? -17.167 3.386 12.564 1.00 98.25 127 VAL A C 1
ATOM 963 O O . VAL A 1 127 ? -17.547 4.190 13.415 1.00 98.25 127 VAL A O 1
ATOM 966 N N . GLY A 1 128 ? -17.812 3.211 11.407 1.00 97.38 128 GLY A N 1
ATOM 967 C CA . GLY A 1 128 ? -18.900 4.071 10.933 1.00 97.38 128 GLY A CA 1
ATOM 968 C C . GLY A 1 128 ? -18.466 5.264 10.066 1.00 97.38 128 GLY A C 1
ATOM 969 O O . GLY A 1 128 ? -19.338 5.973 9.561 1.00 97.38 128 GLY A O 1
ATOM 970 N N . SER A 1 129 ? -17.166 5.485 9.843 1.00 96.94 129 SER A N 1
ATOM 971 C CA . SER A 1 129 ? -16.674 6.374 8.782 1.00 96.94 129 SER A CA 1
ATOM 972 C C . SER A 1 129 ? -16.699 5.679 7.413 1.00 96.94 129 SER A C 1
ATOM 974 O O . SER A 1 129 ? -16.905 4.464 7.313 1.00 96.94 129 SER A O 1
ATOM 976 N N . HIS A 1 130 ? -16.502 6.465 6.351 1.00 96.75 130 HIS A N 1
ATOM 977 C CA . HIS A 1 130 ? -16.204 5.940 5.020 1.00 96.75 130 HIS A CA 1
ATOM 978 C C . HIS A 1 130 ? -14.697 5.978 4.759 1.00 96.75 130 HIS A C 1
ATOM 980 O O . HIS A 1 130 ? -14.007 6.901 5.196 1.00 96.75 130 HIS A O 1
ATOM 986 N N . ILE A 1 131 ? -14.223 4.987 4.010 1.00 97.31 131 ILE A N 1
ATOM 987 C CA . ILE A 1 131 ? -12.863 4.897 3.477 1.00 97.31 131 ILE A CA 1
ATOM 988 C C . ILE A 1 131 ? -12.912 4.761 1.964 1.00 97.31 131 ILE A C 1
ATOM 990 O O . ILE A 1 131 ? -13.815 4.101 1.445 1.00 97.31 131 ILE A O 1
ATOM 994 N N . THR A 1 132 ? -11.926 5.332 1.278 1.00 98.00 132 THR A N 1
ATOM 995 C CA . THR A 1 132 ? -11.622 4.988 -0.112 1.00 98.00 132 THR A CA 1
ATOM 996 C C . THR A 1 132 ? -10.604 3.855 -0.124 1.00 98.00 132 THR A C 1
ATOM 998 O O . THR A 1 132 ? -9.622 3.859 0.618 1.00 98.00 132 THR A O 1
ATOM 1001 N N . ILE A 1 133 ? -10.894 2.848 -0.937 1.00 98.31 133 ILE A N 1
ATOM 1002 C CA . ILE A 1 133 ? -10.124 1.623 -1.105 1.00 98.31 133 ILE A CA 1
ATOM 1003 C C . ILE A 1 133 ? -9.628 1.639 -2.543 1.00 98.31 133 ILE A C 1
ATOM 1005 O O . ILE A 1 133 ? -10.441 1.690 -3.466 1.00 98.31 133 ILE A O 1
ATOM 1009 N N . ASP A 1 134 ? -8.314 1.602 -2.698 1.00 98.12 134 ASP A N 1
ATOM 1010 C CA . ASP A 1 134 ? -7.606 1.466 -3.963 1.00 98.12 134 ASP A CA 1
ATOM 1011 C C . ASP A 1 134 ? -7.054 0.031 -4.010 1.00 98.12 134 ASP A C 1
ATOM 1013 O O . ASP A 1 134 ? -6.093 -0.293 -3.311 1.00 98.12 134 ASP A O 1
ATOM 1017 N N . GLN A 1 135 ? -7.772 -0.887 -4.667 1.00 98.44 135 GLN A N 1
ATOM 1018 C CA . GLN A 1 135 ? -7.396 -2.307 -4.721 1.00 98.44 135 GLN A CA 1
ATOM 1019 C C . GLN A 1 135 ? -6.153 -2.507 -5.593 1.00 98.44 135 GLN A C 1
ATOM 1021 O O . GLN A 1 135 ? -6.088 -1.953 -6.676 1.00 98.44 135 GLN A O 1
ATOM 1026 N N . ASP A 1 136 ? -5.243 -3.377 -5.157 1.00 98.06 136 ASP A N 1
ATOM 1027 C CA . ASP A 1 136 ? -4.028 -3.733 -5.897 1.00 98.06 136 ASP A CA 1
ATOM 1028 C C . ASP A 1 136 ? -4.347 -4.425 -7.242 1.00 98.06 136 ASP A C 1
ATOM 1030 O O . ASP A 1 136 ? -4.948 -5.503 -7.253 1.00 98.06 136 ASP A O 1
ATOM 1034 N N . ASP A 1 137 ? -3.942 -3.830 -8.368 1.00 95.75 137 ASP A N 1
ATOM 1035 C CA . ASP A 1 137 ? -4.064 -4.406 -9.719 1.00 95.75 137 ASP A CA 1
ATOM 1036 C C . ASP A 1 137 ? -3.392 -5.783 -9.841 1.00 95.75 137 ASP A C 1
ATOM 1038 O O . ASP A 1 137 ? -3.917 -6.696 -10.488 1.00 95.75 137 ASP A O 1
ATOM 1042 N N . LEU A 1 138 ? -2.203 -5.923 -9.246 1.00 94.81 138 LEU A N 1
ATOM 1043 C CA . LEU A 1 138 ? -1.311 -7.063 -9.457 1.00 94.81 138 LEU A CA 1
ATOM 1044 C C . LEU A 1 138 ? -1.520 -8.162 -8.406 1.00 94.81 138 LEU A C 1
ATOM 1046 O O . LEU A 1 138 ? -1.384 -9.349 -8.718 1.00 94.81 138 LEU A O 1
ATOM 1050 N N . GLN A 1 139 ? -1.935 -7.786 -7.192 1.00 94.69 139 GLN A N 1
ATOM 1051 C CA . GLN A 1 139 ? -2.234 -8.717 -6.100 1.00 94.69 139 GLN A CA 1
ATOM 1052 C C . GLN A 1 139 ? -3.658 -8.551 -5.525 1.00 94.69 139 GLN A C 1
ATOM 1054 O O . GLN A 1 139 ? -3.811 -8.421 -4.315 1.00 94.69 139 GLN A O 1
ATOM 1059 N N . PRO A 1 140 ? -4.741 -8.590 -6.326 1.00 94.94 140 PRO A N 1
ATOM 1060 C CA . PRO A 1 140 ? -6.066 -8.106 -5.914 1.00 94.94 140 PRO A CA 1
ATOM 1061 C C . PRO A 1 140 ? -6.699 -8.802 -4.696 1.00 94.94 140 PRO A C 1
ATOM 1063 O O . PRO A 1 140 ? -7.572 -8.214 -4.047 1.00 94.94 140 PRO A O 1
ATOM 1066 N N . TYR A 1 141 ? -6.302 -10.038 -4.381 1.00 97.25 141 TYR A N 1
ATOM 1067 C CA . TYR A 1 141 ? -6.840 -10.823 -3.267 1.00 97.25 141 TYR A CA 1
ATOM 1068 C C . TYR A 1 141 ? -5.760 -11.656 -2.570 1.00 97.25 141 TYR A C 1
ATOM 1070 O O . TYR A 1 141 ? -4.829 -12.139 -3.215 1.00 97.25 141 TYR A O 1
ATOM 1078 N N . ASP A 1 142 ? -5.934 -11.893 -1.266 1.00 94.31 142 ASP A N 1
ATOM 1079 C CA . ASP A 1 142 ? -5.155 -12.883 -0.515 1.00 94.31 142 ASP A CA 1
ATOM 1080 C C . ASP A 1 142 ? -5.828 -14.272 -0.470 1.00 94.31 142 ASP A C 1
ATOM 1082 O O . ASP A 1 142 ? -6.961 -14.469 -0.913 1.00 94.31 142 ASP A O 1
ATOM 1086 N N . GLN A 1 143 ? -5.136 -15.252 0.121 1.00 95.12 143 GLN A N 1
ATOM 1087 C CA . GLN A 1 143 ? -5.624 -16.632 0.290 1.00 95.12 143 GLN A CA 1
ATOM 1088 C C . GLN A 1 143 ? -6.858 -16.789 1.213 1.00 95.12 143 GLN A C 1
ATOM 1090 O O . GLN A 1 143 ? -7.330 -17.908 1.412 1.00 95.12 143 GLN A O 1
ATOM 1095 N N . TYR A 1 144 ? -7.367 -15.700 1.801 1.00 94.75 144 TYR A N 1
ATOM 1096 C CA . TYR A 1 144 ? -8.502 -15.665 2.732 1.00 94.75 144 TYR A CA 1
ATOM 1097 C C . TYR A 1 144 ? -9.687 -14.829 2.198 1.00 94.75 144 TYR A C 1
ATOM 1099 O O . TYR A 1 144 ? -10.577 -14.430 2.973 1.00 94.75 144 TYR A O 1
ATOM 1107 N N . ASP A 1 145 ? -9.691 -14.561 0.888 1.00 95.88 145 ASP A N 1
ATOM 1108 C CA . ASP A 1 145 ? -10.636 -13.703 0.165 1.00 95.88 145 ASP A CA 1
ATOM 1109 C C . ASP A 1 145 ? -10.702 -12.260 0.720 1.00 95.88 145 ASP A C 1
ATOM 1111 O O . ASP A 1 145 ? -11.755 -11.613 0.675 1.00 95.88 145 ASP A O 1
ATOM 1115 N N . ARG A 1 146 ? -9.602 -11.733 1.286 1.00 98.50 146 ARG A N 1
ATOM 1116 C CA . ARG A 1 146 ? -9.481 -10.298 1.605 1.00 98.50 146 ARG A CA 1
ATOM 1117 C C . ARG A 1 146 ? -9.071 -9.535 0.347 1.00 98.50 146 ARG A C 1
ATOM 1119 O O . ARG A 1 146 ? -8.190 -9.992 -0.375 1.00 98.50 146 ARG A O 1
ATOM 1126 N N . LEU A 1 147 ? -9.674 -8.367 0.107 1.00 98.31 147 LEU A N 1
ATOM 1127 C CA . LEU A 1 147 ? -9.123 -7.385 -0.834 1.00 98.31 147 LEU A CA 1
ATOM 1128 C C . LEU A 1 147 ? -7.754 -6.942 -0.317 1.00 98.31 147 LEU A C 1
ATOM 1130 O O . LEU A 1 147 ? -7.662 -6.565 0.851 1.00 98.31 147 LEU A O 1
ATOM 1134 N N . ILE A 1 148 ? -6.731 -6.929 -1.164 1.00 98.62 148 ILE A N 1
ATOM 1135 C CA . ILE A 1 148 ? -5.469 -6.248 -0.851 1.00 98.62 148 ILE A CA 1
ATOM 1136 C C . ILE A 1 148 ? -5.544 -4.834 -1.436 1.00 98.62 148 ILE A C 1
ATOM 1138 O O . ILE A 1 148 ? -5.967 -4.669 -2.582 1.00 98.62 148 ILE A O 1
ATOM 1142 N N . ALA A 1 149 ? -5.231 -3.810 -0.636 1.00 98.44 149 ALA A N 1
ATOM 1143 C CA . ALA A 1 149 ? -5.485 -2.422 -1.030 1.00 98.44 149 ALA A CA 1
ATOM 1144 C C . ALA A 1 149 ? -4.577 -1.369 -0.374 1.00 98.44 149 ALA A C 1
ATOM 1146 O O . ALA A 1 149 ? -4.121 -1.517 0.766 1.00 98.44 149 ALA A O 1
ATOM 1147 N N . HIS A 1 150 ? -4.413 -0.240 -1.059 1.00 98.50 150 HIS A N 1
ATOM 1148 C CA . HIS A 1 150 ? -4.017 1.033 -0.465 1.00 98.50 150 HIS A CA 1
ATOM 1149 C C . HIS A 1 150 ? -5.285 1.740 0.054 1.00 98.50 150 HIS A C 1
ATOM 1151 O O . HIS A 1 150 ? -6.220 2.013 -0.695 1.00 98.50 150 HIS A O 1
ATOM 1157 N N . VAL A 1 151 ? -5.375 1.970 1.368 1.00 98.50 151 VAL A N 1
ATOM 1158 C CA . VAL A 1 151 ? -6.590 2.502 2.017 1.00 98.50 151 VAL A CA 1
ATOM 1159 C C . VAL A 1 151 ? -6.405 3.955 2.442 1.00 98.50 151 VAL A C 1
ATOM 1161 O O . VAL A 1 151 ? -5.398 4.320 3.054 1.00 98.50 151 VAL A O 1
ATOM 1164 N N . PHE A 1 152 ? -7.420 4.774 2.168 1.00 98.25 152 PHE A N 1
ATOM 1165 C CA . PHE A 1 152 ? -7.465 6.197 2.478 1.00 98.25 152 PHE A CA 1
ATOM 1166 C C . PHE A 1 152 ? -8.624 6.523 3.427 1.00 98.25 152 PHE A C 1
ATOM 1168 O O . PHE A 1 152 ? -9.783 6.207 3.157 1.00 98.25 152 PHE A O 1
ATOM 1175 N N . CYS A 1 153 ? -8.308 7.211 4.525 1.00 96.88 153 CYS A N 1
ATOM 1176 C CA . CYS A 1 153 ? -9.262 7.682 5.530 1.00 96.88 153 CYS A CA 1
ATOM 1177 C C . CYS A 1 153 ? -9.167 9.212 5.603 1.00 96.88 1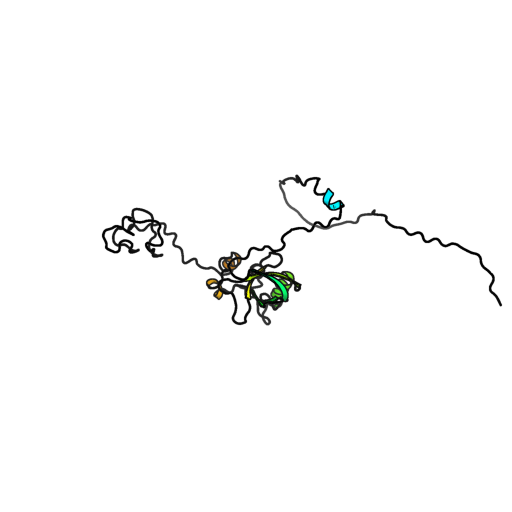53 CYS A C 1
ATOM 1179 O O . CYS A 1 153 ? -8.082 9.746 5.824 1.00 96.88 153 CYS A O 1
ATOM 1181 N N . GLU A 1 154 ? -10.265 9.934 5.348 1.00 93.69 154 GLU A N 1
ATOM 1182 C CA . GLU A 1 154 ? -10.257 11.402 5.152 1.00 93.69 154 GLU A CA 1
ATOM 1183 C C . GLU A 1 154 ? -9.222 11.886 4.106 1.00 93.69 154 GLU A C 1
ATOM 1185 O O . GLU A 1 154 ? -8.582 12.925 4.282 1.00 93.69 154 GLU A O 1
ATOM 1190 N N . GLY A 1 155 ? -8.995 11.109 3.040 1.00 92.62 155 GLY A N 1
ATOM 1191 C CA . GLY A 1 155 ? -7.949 11.396 2.053 1.00 92.62 155 GLY A CA 1
ATOM 1192 C C . GLY A 1 155 ? -6.512 11.296 2.589 1.00 92.62 155 GLY A C 1
ATOM 1193 O O . GLY A 1 155 ? -5.608 11.938 2.059 1.00 92.62 155 GLY A O 1
ATOM 1194 N N . LYS A 1 156 ? -6.280 10.522 3.656 1.00 96.19 156 LYS A N 1
ATOM 1195 C CA . LYS A 1 156 ? -4.951 10.227 4.210 1.00 96.19 156 LYS A CA 1
ATOM 1196 C C . LYS A 1 156 ? -4.685 8.728 4.099 1.00 96.19 156 LYS A C 1
ATOM 1198 O O . LYS A 1 156 ? -5.488 7.923 4.562 1.00 96.19 156 LYS A O 1
ATOM 1203 N N . SER A 1 157 ? -3.549 8.366 3.513 1.00 98.06 157 SER A N 1
ATOM 1204 C CA . SER A 1 157 ? -3.101 6.978 3.341 1.00 98.06 157 SER A CA 1
ATOM 1205 C C . SER A 1 157 ? -2.811 6.302 4.689 1.00 98.06 157 SER A C 1
ATOM 1207 O O . SER A 1 157 ? -1.881 6.708 5.393 1.00 98.06 157 SER A O 1
ATOM 1209 N N . LEU A 1 158 ? -3.576 5.261 5.033 1.00 98.69 158 LEU A N 1
ATOM 1210 C CA . LEU A 1 158 ? -3.387 4.468 6.251 1.00 98.69 158 LEU A CA 1
ATOM 1211 C C . LEU A 1 158 ? -2.103 3.629 6.179 1.00 98.69 158 LEU A C 1
ATOM 1213 O O . LEU A 1 158 ? -1.325 3.643 7.132 1.00 98.69 158 LEU A O 1
ATOM 1217 N N . ASN A 1 159 ? -1.845 2.979 5.036 1.00 98.56 159 ASN A N 1
ATOM 1218 C CA . ASN A 1 159 ? -0.662 2.142 4.791 1.00 98.56 159 ASN A CA 1
ATOM 1219 C C . ASN A 1 159 ? 0.627 2.895 5.174 1.00 98.56 159 ASN A C 1
ATOM 1221 O O . ASN A 1 159 ? 1.373 2.484 6.062 1.00 98.56 159 ASN A O 1
ATOM 1225 N N . SER A 1 160 ? 0.835 4.080 4.587 1.00 98.25 160 SER A N 1
ATOM 1226 C CA . SER A 1 160 ? 1.996 4.919 4.909 1.00 98.25 160 SER A CA 1
ATOM 1227 C C . SER A 1 160 ? 1.986 5.447 6.345 1.00 98.25 160 SER A C 1
ATOM 1229 O O . SER A 1 160 ? 3.046 5.674 6.917 1.00 98.25 160 SER A O 1
ATOM 1231 N N . ALA A 1 161 ? 0.810 5.699 6.927 1.00 98.62 161 ALA A N 1
ATOM 1232 C CA . ALA A 1 161 ? 0.705 6.283 8.260 1.00 98.62 161 ALA A CA 1
ATOM 1233 C C . ALA A 1 161 ? 1.135 5.300 9.361 1.00 98.62 161 ALA A C 1
ATOM 1235 O O . ALA A 1 161 ? 1.802 5.722 10.305 1.00 98.62 161 ALA A O 1
ATOM 1236 N N . LEU A 1 162 ? 0.827 4.008 9.219 1.00 98.75 162 LEU A N 1
ATOM 1237 C CA . LEU A 1 162 ? 1.292 2.959 10.134 1.00 98.75 162 LEU A CA 1
ATOM 1238 C C . LEU A 1 162 ? 2.824 2.833 10.114 1.00 98.75 162 LEU A C 1
ATOM 1240 O O . LEU A 1 162 ? 3.462 2.907 11.167 1.00 98.75 162 LEU A O 1
ATOM 1244 N N . LEU A 1 163 ? 3.418 2.757 8.918 1.00 98.31 163 LEU A N 1
ATOM 1245 C CA . LEU A 1 163 ? 4.873 2.737 8.720 1.00 98.31 163 LEU A CA 1
ATOM 1246 C C . LEU A 1 163 ? 5.545 3.991 9.313 1.00 98.31 163 LEU A C 1
ATOM 1248 O O . LEU A 1 163 ? 6.465 3.889 10.128 1.00 98.31 163 LEU A O 1
ATOM 1252 N N . TYR A 1 164 ? 5.043 5.190 8.984 1.00 98.25 164 TYR A N 1
ATOM 1253 C CA . TYR A 1 164 ? 5.583 6.467 9.479 1.00 98.25 164 TYR A CA 1
ATOM 1254 C C . TYR A 1 164 ? 5.487 6.647 11.004 1.00 98.25 164 TYR A C 1
ATOM 1256 O O . TYR A 1 164 ? 6.232 7.456 11.555 1.00 98.25 164 TYR A O 1
ATOM 1264 N N . ASN A 1 165 ? 4.618 5.902 11.696 1.00 97.94 165 ASN A N 1
ATOM 1265 C CA . ASN A 1 165 ? 4.497 5.931 13.160 1.00 97.94 165 ASN A CA 1
ATOM 1266 C C . ASN A 1 165 ? 5.197 4.751 13.867 1.00 97.94 165 ASN A C 1
ATOM 1268 O O . ASN A 1 165 ? 5.112 4.647 15.097 1.00 97.94 165 ASN A O 1
ATOM 1272 N N . GLY A 1 166 ? 5.883 3.871 13.125 1.00 97.81 166 GLY A N 1
ATOM 1273 C CA . GLY A 1 166 ? 6.512 2.666 13.678 1.00 97.81 166 GLY A CA 1
ATOM 1274 C C . GLY A 1 166 ? 5.480 1.728 14.308 1.00 97.81 166 GLY A C 1
ATOM 1275 O O . GLY A 1 166 ? 5.619 1.336 15.468 1.00 97.81 166 GLY A O 1
ATOM 1276 N N . LEU A 1 167 ? 4.391 1.477 13.579 1.00 98.38 167 LEU A N 1
ATOM 1277 C CA . LEU A 1 167 ? 3.278 0.601 13.971 1.00 98.38 167 LEU A CA 1
ATOM 1278 C C . LEU A 1 167 ? 3.124 -0.617 13.054 1.00 98.38 167 LEU A C 1
ATOM 1280 O O . LEU A 1 167 ? 2.320 -1.493 13.354 1.00 98.38 167 LEU A O 1
ATOM 1284 N N . ALA A 1 168 ? 3.882 -0.644 11.961 1.00 98.31 168 ALA A N 1
ATOM 1285 C CA . ALA A 1 168 ? 3.946 -1.713 10.982 1.00 98.31 168 ALA A CA 1
ATOM 1286 C C . ALA A 1 168 ? 5.367 -1.824 10.420 1.00 98.31 168 ALA A C 1
ATOM 1288 O O . ALA A 1 168 ? 6.118 -0.841 10.441 1.00 98.31 168 ALA A O 1
ATOM 1289 N N . GLU A 1 169 ? 5.681 -2.984 9.858 1.00 98.00 169 GLU A N 1
ATOM 1290 C CA . GLU A 1 169 ? 6.829 -3.216 8.982 1.00 98.00 169 GLU A CA 1
ATOM 1291 C C . GLU A 1 169 ? 6.351 -3.341 7.520 1.00 98.00 169 GLU A C 1
ATOM 1293 O O . GLU A 1 169 ? 5.144 -3.380 7.250 1.00 98.00 169 GLU A O 1
ATOM 1298 N N . ILE A 1 170 ? 7.278 -3.326 6.555 1.00 97.75 170 ILE A N 1
ATOM 1299 C CA . ILE A 1 170 ? 6.945 -3.493 5.131 1.00 97.75 170 ILE A CA 1
ATOM 1300 C C . ILE A 1 170 ? 7.012 -4.979 4.755 1.00 97.75 170 ILE A C 1
ATOM 1302 O O . ILE A 1 170 ? 7.990 -5.660 5.067 1.00 97.75 170 ILE A O 1
ATOM 1306 N N . SER A 1 171 ? 6.004 -5.481 4.047 1.00 96.62 171 SER A N 1
ATOM 1307 C CA . SER A 1 171 ? 5.974 -6.862 3.546 1.00 96.62 171 SER A CA 1
ATOM 1308 C C . SER A 1 171 ? 6.855 -6.998 2.295 1.00 96.62 171 SER A C 1
ATOM 1310 O O . SER A 1 171 ? 6.360 -6.992 1.164 1.00 96.62 171 SER A O 1
ATOM 1312 N N . THR A 1 172 ? 8.180 -7.044 2.493 1.00 93.94 172 THR A N 1
ATOM 1313 C CA . THR A 1 172 ? 9.194 -7.033 1.414 1.00 93.94 172 THR A CA 1
ATOM 1314 C C . THR A 1 172 ? 8.962 -8.084 0.320 1.00 93.94 172 THR A C 1
ATOM 1316 O O . THR A 1 172 ? 9.235 -7.849 -0.856 1.00 93.94 172 THR A O 1
ATOM 1319 N N . GLU A 1 173 ? 8.402 -9.234 0.688 1.00 93.81 173 GLU A N 1
ATOM 1320 C CA . GLU A 1 173 ? 8.102 -10.364 -0.183 1.00 93.81 173 GLU A CA 1
ATOM 1321 C C . GLU A 1 173 ? 7.027 -10.071 -1.244 1.00 93.81 173 GLU A C 1
ATOM 1323 O O . GLU A 1 173 ? 6.984 -10.753 -2.268 1.00 93.81 173 GLU A O 1
ATOM 1328 N N . PHE A 1 174 ? 6.196 -9.044 -1.033 1.00 95.06 174 PHE A N 1
ATOM 1329 C CA . PHE A 1 174 ? 5.144 -8.624 -1.964 1.00 95.06 174 PHE A CA 1
ATOM 1330 C C . PHE A 1 174 ? 5.530 -7.406 -2.819 1.00 95.06 174 PHE A C 1
ATOM 1332 O O . PHE A 1 174 ? 4.771 -7.017 -3.706 1.00 95.06 174 PHE A O 1
ATOM 1339 N N . CYS A 1 175 ? 6.719 -6.819 -2.635 1.00 93.69 175 CYS A N 1
ATOM 1340 C CA . CYS A 1 175 ? 7.148 -5.646 -3.411 1.00 93.69 175 CYS A CA 1
ATOM 1341 C C . CYS A 1 175 ? 7.296 -5.923 -4.921 1.00 93.69 175 CYS A C 1
ATOM 1343 O O . CYS A 1 175 ? 7.246 -4.995 -5.719 1.00 93.69 175 CYS A O 1
ATOM 1345 N N . ILE A 1 176 ? 7.459 -7.185 -5.332 1.00 90.88 176 ILE A N 1
ATOM 1346 C CA . ILE A 1 176 ? 7.508 -7.588 -6.752 1.00 90.88 176 ILE A CA 1
ATOM 1347 C C . ILE A 1 176 ? 6.092 -7.826 -7.317 1.00 90.88 176 ILE A C 1
ATOM 1349 O O . ILE A 1 176 ? 5.893 -7.796 -8.530 1.00 90.88 176 ILE A O 1
ATOM 1353 N N . THR A 1 177 ? 5.096 -8.064 -6.455 1.00 92.00 177 THR A N 1
ATOM 1354 C CA . THR A 1 177 ? 3.727 -8.443 -6.845 1.00 92.00 177 THR A CA 1
ATOM 1355 C C . THR A 1 177 ? 2.679 -7.363 -6.607 1.00 92.00 177 THR A C 1
ATOM 1357 O O . THR A 1 177 ? 1.542 -7.578 -7.004 1.00 92.00 177 THR A O 1
ATOM 1360 N N . SER A 1 178 ? 3.028 -6.230 -5.996 1.00 95.19 178 SER A N 1
ATOM 1361 C CA . SER A 1 178 ? 2.111 -5.124 -5.699 1.00 95.19 178 SER A CA 1
ATOM 1362 C C . SER A 1 178 ? 2.350 -3.915 -6.602 1.00 95.19 178 SER A C 1
ATOM 1364 O O . SER A 1 178 ? 3.488 -3.472 -6.764 1.00 95.19 178 SER A O 1
ATOM 1366 N N . GLU A 1 179 ? 1.278 -3.289 -7.096 1.00 94.88 179 GLU A N 1
ATOM 1367 C CA . GLU A 1 179 ? 1.388 -1.997 -7.796 1.00 94.88 179 GLU A CA 1
ATOM 1368 C C . GLU A 1 179 ? 1.857 -0.838 -6.892 1.00 94.88 179 GLU A C 1
ATOM 1370 O O . GLU A 1 179 ? 2.218 0.237 -7.376 1.00 94.88 179 GLU A O 1
ATOM 1375 N N . PHE A 1 180 ? 1.817 -1.008 -5.566 1.00 96.19 180 PHE A N 1
ATOM 1376 C CA . PHE A 1 180 ? 2.125 0.049 -4.601 1.00 96.19 180 PHE A CA 1
ATOM 1377 C C . PHE A 1 180 ? 3.607 0.092 -4.195 1.00 96.19 180 PHE A C 1
ATOM 1379 O O . PHE A 1 180 ? 4.006 0.946 -3.401 1.00 96.19 180 PHE A O 1
ATOM 1386 N N . ALA A 1 181 ? 4.440 -0.786 -4.753 1.00 94.94 181 ALA A N 1
ATOM 1387 C CA . ALA A 1 181 ? 5.858 -0.877 -4.420 1.00 94.94 181 ALA A CA 1
ATOM 1388 C C . ALA A 1 181 ? 6.712 0.276 -4.985 1.00 94.94 181 ALA A C 1
ATOM 1390 O O . ALA A 1 181 ? 7.778 0.564 -4.446 1.00 94.94 181 ALA A O 1
ATOM 1391 N N . ASP A 1 182 ? 6.242 0.992 -6.014 1.00 92.38 182 ASP A N 1
ATOM 1392 C CA . ASP A 1 182 ? 6.865 2.232 -6.514 1.00 92.38 182 ASP A CA 1
ATOM 1393 C C . ASP A 1 182 ? 6.603 3.447 -5.599 1.00 92.38 182 ASP A C 1
ATOM 1395 O O . ASP A 1 182 ? 7.282 4.475 -5.687 1.00 92.38 182 ASP A O 1
ATOM 1399 N N . LYS A 1 183 ? 5.599 3.360 -4.716 1.00 94.19 183 LYS A N 1
ATOM 1400 C CA . LYS A 1 183 ? 5.122 4.503 -3.938 1.00 94.19 183 LYS A CA 1
ATOM 1401 C C . LYS A 1 183 ? 6.188 4.891 -2.911 1.00 94.19 183 LYS A C 1
ATOM 1403 O O . LYS A 1 183 ? 6.781 4.052 -2.235 1.00 94.19 183 LYS A O 1
ATOM 1408 N N . SER A 1 184 ? 6.388 6.194 -2.719 1.00 94.31 184 SER A N 1
ATOM 1409 C CA . SER A 1 184 ? 7.474 6.744 -1.885 1.00 94.31 184 SER A CA 1
ATOM 1410 C C . SER A 1 184 ? 7.450 6.325 -0.406 1.00 94.31 184 SER A C 1
ATOM 1412 O O . SER A 1 184 ? 8.464 6.451 0.282 1.00 94.31 184 SER A O 1
ATOM 1414 N N . TRP A 1 185 ? 6.316 5.818 0.088 1.00 95.50 185 TRP A N 1
ATOM 1415 C CA . TRP A 1 185 ? 6.205 5.214 1.416 1.00 95.50 185 TRP A CA 1
ATOM 1416 C C . TRP A 1 185 ? 6.699 3.762 1.458 1.00 95.50 185 TRP A C 1
ATOM 1418 O O . TRP A 1 185 ? 7.283 3.374 2.463 1.00 95.50 185 TRP A O 1
ATOM 1428 N N . ALA A 1 186 ? 6.514 2.988 0.387 1.00 96.50 186 ALA A N 1
ATOM 1429 C CA . ALA A 1 186 ? 6.962 1.603 0.290 1.00 96.50 186 ALA A CA 1
ATOM 1430 C C . ALA A 1 186 ? 8.478 1.548 0.046 1.00 96.50 186 ALA A C 1
ATOM 1432 O O . ALA A 1 186 ? 9.213 0.914 0.806 1.00 96.50 186 ALA A O 1
ATOM 1433 N N . GLN A 1 187 ? 8.947 2.324 -0.938 1.00 95.00 187 GLN A N 1
ATOM 1434 C CA . GLN A 1 187 ? 10.366 2.517 -1.267 1.00 95.00 187 GLN A CA 1
ATOM 1435 C C . GLN A 1 187 ? 11.202 2.902 -0.038 1.00 95.00 187 GLN A C 1
ATOM 1437 O O . GLN A 1 187 ? 12.240 2.310 0.221 1.00 95.00 187 GLN A O 1
ATOM 1442 N N . ARG A 1 188 ? 10.718 3.843 0.790 1.00 94.75 188 ARG A N 1
ATOM 1443 C CA . ARG A 1 188 ? 11.426 4.287 2.007 1.00 94.75 188 ARG A CA 1
ATOM 1444 C C . ARG A 1 188 ? 11.637 3.178 3.050 1.00 94.75 188 ARG A C 1
ATOM 1446 O O . ARG A 1 188 ? 12.542 3.318 3.869 1.00 94.75 188 ARG A O 1
ATOM 1453 N N . TYR A 1 189 ? 10.775 2.164 3.092 1.00 95.00 189 TYR A N 1
ATOM 1454 C CA . TYR A 1 189 ? 10.749 1.183 4.183 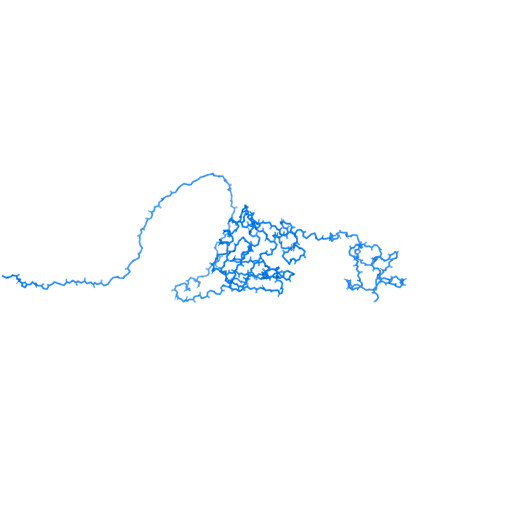1.00 95.00 189 TYR A CA 1
ATOM 1455 C C . TYR A 1 189 ? 11.356 -0.172 3.823 1.00 95.00 189 TYR A C 1
ATOM 1457 O O . TYR A 1 189 ? 11.619 -0.952 4.734 1.00 95.00 189 TYR A O 1
ATOM 1465 N N . GLY A 1 190 ? 11.593 -0.451 2.538 1.00 92.38 190 GLY A N 1
ATOM 1466 C CA . GLY A 1 190 ? 12.196 -1.711 2.093 1.00 92.38 190 GLY A CA 1
ATOM 1467 C C . GLY A 1 190 ? 11.600 -2.311 0.822 1.00 92.38 190 GLY A C 1
ATOM 1468 O O . GLY A 1 190 ? 12.163 -3.278 0.321 1.00 92.38 190 GLY A O 1
ATOM 1469 N N . CYS A 1 191 ? 10.549 -1.724 0.229 1.00 92.69 191 CYS A N 1
ATOM 1470 C CA . CYS A 1 191 ? 10.268 -1.954 -1.195 1.00 92.69 191 CYS A CA 1
ATOM 1471 C C . CYS A 1 191 ? 11.230 -1.148 -2.070 1.00 92.69 191 CYS A C 1
ATOM 1473 O O . CYS A 1 191 ? 10.807 -0.410 -2.956 1.00 92.69 191 CYS A O 1
ATOM 1475 N N . GLU A 1 192 ? 12.530 -1.306 -1.830 1.00 82.19 192 GLU A N 1
ATOM 1476 C CA . GLU A 1 192 ? 13.537 -1.042 -2.845 1.00 82.19 192 GLU A CA 1
ATOM 1477 C C . GLU A 1 192 ? 13.328 -2.104 -3.933 1.00 82.19 192 GLU A C 1
ATOM 1479 O O . GLU A 1 192 ? 13.964 -3.156 -3.949 1.00 82.19 192 GLU A O 1
ATOM 1484 N N . ILE A 1 193 ? 12.389 -1.831 -4.849 1.00 64.69 193 ILE A N 1
ATOM 1485 C CA . ILE A 1 193 ? 12.551 -2.325 -6.211 1.00 64.69 193 ILE A CA 1
ATOM 1486 C C . ILE A 1 193 ? 13.858 -1.692 -6.666 1.00 64.69 193 ILE A C 1
ATOM 1488 O O . ILE A 1 193 ? 13.884 -0.527 -7.067 1.00 64.69 193 ILE A O 1
ATOM 1492 N N . GLU A 1 194 ? 14.942 -2.463 -6.573 1.00 58.47 194 GLU A N 1
ATOM 1493 C CA . GLU A 1 194 ? 16.085 -2.244 -7.435 1.00 58.47 194 GLU A CA 1
ATOM 1494 C C . GLU A 1 194 ? 15.514 -2.176 -8.850 1.00 58.47 194 GLU A C 1
ATOM 1496 O O . GLU A 1 194 ? 15.065 -3.173 -9.421 1.00 58.47 194 GLU A O 1
ATOM 1501 N N . SER A 1 195 ? 15.506 -0.974 -9.421 1.00 49.69 195 SER A N 1
ATOM 1502 C CA . SER A 1 195 ? 15.630 -0.855 -10.858 1.00 49.69 195 SER A CA 1
ATOM 1503 C C . SER A 1 195 ? 16.961 -1.521 -11.189 1.00 49.69 195 SER A C 1
ATOM 1505 O O . SER A 1 195 ? 17.989 -0.851 -11.078 1.00 49.69 195 SER A O 1
ATOM 1507 N N . GLU A 1 196 ? 16.916 -2.830 -11.485 1.00 49.88 196 GLU A N 1
ATOM 1508 C CA . GLU A 1 196 ? 17.959 -3.643 -12.131 1.00 49.88 196 GLU A CA 1
ATOM 1509 C C . GLU A 1 196 ? 18.813 -2.695 -12.962 1.00 49.88 196 GLU A C 1
ATOM 1511 O O . GLU A 1 196 ? 18.260 -2.128 -13.911 1.00 49.88 196 GLU A O 1
ATOM 1516 N N . PRO A 1 197 ? 20.043 -2.365 -12.511 1.00 42.44 197 PRO A N 1
ATOM 1517 C CA . PRO A 1 197 ? 20.617 -1.035 -12.680 1.00 42.44 197 PRO A CA 1
ATOM 1518 C C . PRO A 1 197 ? 20.605 -0.645 -14.146 1.00 42.44 197 PRO A C 1
ATOM 1520 O O . PRO A 1 197 ? 21.473 -1.081 -14.901 1.00 42.44 197 PRO A O 1
ATOM 1523 N N . VAL A 1 198 ? 19.600 0.165 -14.523 1.00 42.12 198 VAL A N 1
ATOM 1524 C CA . VAL A 1 198 ? 19.389 0.638 -15.893 1.00 42.12 198 VAL A CA 1
ATOM 1525 C C . VAL A 1 198 ? 20.619 1.445 -16.200 1.00 42.12 198 VAL A C 1
ATOM 1527 O O . VAL A 1 198 ? 20.796 2.552 -15.688 1.00 42.12 198 VAL A O 1
ATOM 1530 N N . SER A 1 199 ? 21.549 0.799 -16.892 1.00 41.25 199 SER A N 1
ATOM 1531 C CA . SER A 1 199 ? 22.926 1.198 -16.744 1.00 41.25 199 SER A CA 1
ATOM 1532 C C . SER A 1 199 ? 23.091 2.505 -17.490 1.00 41.25 199 SER A C 1
ATOM 1534 O O . SER A 1 199 ? 23.059 2.518 -18.718 1.00 41.25 199 SER A O 1
ATOM 1536 N N . GLU A 1 200 ? 23.313 3.590 -16.745 1.00 46.78 200 GLU A N 1
ATOM 1537 C CA . GLU A 1 200 ? 23.712 4.923 -17.230 1.00 46.78 200 GLU A CA 1
ATOM 1538 C C . GLU A 1 200 ? 25.141 4.899 -17.834 1.00 46.78 200 GLU A C 1
ATOM 1540 O O . GLU A 1 200 ? 25.924 5.847 -17.745 1.00 46.78 200 GLU A O 1
ATOM 1545 N N . ILE A 1 201 ? 25.475 3.782 -18.487 1.00 49.06 201 ILE A N 1
ATOM 1546 C CA . ILE A 1 201 ? 26.505 3.626 -19.499 1.00 49.06 201 ILE A CA 1
ATOM 1547 C C . ILE A 1 201 ? 26.022 4.444 -20.696 1.00 49.06 201 ILE A C 1
ATOM 1549 O O . ILE A 1 201 ? 25.388 3.963 -21.630 1.00 49.06 201 ILE A O 1
ATOM 1553 N N . SER A 1 202 ? 26.345 5.731 -20.638 1.00 57.09 202 SER A N 1
ATOM 1554 C CA . SER A 1 202 ? 26.239 6.676 -21.750 1.00 57.09 202 SER A CA 1
ATOM 1555 C C . SER A 1 202 ? 27.357 6.476 -22.793 1.00 57.09 202 SER A C 1
ATOM 1557 O O . SER A 1 202 ? 27.560 7.325 -23.661 1.00 57.09 202 SER A O 1
ATOM 1559 N N . ASP A 1 203 ? 28.050 5.332 -22.739 1.00 74.50 203 ASP A N 1
ATOM 1560 C CA . ASP A 1 203 ? 28.914 4.828 -23.800 1.00 74.50 203 ASP A CA 1
ATOM 1561 C C . ASP A 1 203 ? 28.048 4.110 -24.849 1.00 74.50 203 ASP A C 1
ATOM 1563 O O . ASP A 1 203 ? 27.568 2.996 -24.639 1.00 74.50 203 ASP A O 1
ATOM 1567 N N . CYS A 1 204 ? 27.843 4.763 -25.991 1.00 87.50 204 CYS A N 1
ATOM 1568 C CA . CYS A 1 204 ? 27.182 4.162 -27.146 1.00 87.50 204 CYS A CA 1
ATOM 1569 C C . CYS A 1 204 ? 28.050 3.032 -27.728 1.00 87.50 204 CYS A C 1
ATOM 1571 O O . CYS A 1 204 ? 29.265 3.214 -27.867 1.00 87.50 204 CYS A O 1
ATOM 1573 N N . ASP A 1 205 ? 27.461 1.905 -28.138 1.00 90.50 205 ASP A N 1
ATOM 1574 C CA . ASP A 1 205 ? 28.237 0.830 -28.760 1.00 90.50 205 ASP A CA 1
ATOM 1575 C C . ASP A 1 205 ? 28.817 1.286 -30.111 1.00 90.50 205 ASP A C 1
ATOM 1577 O O . ASP A 1 205 ? 28.109 1.720 -31.024 1.00 90.50 205 ASP A O 1
ATOM 1581 N N . SER A 1 206 ? 30.139 1.160 -30.246 1.00 92.19 206 SER A N 1
ATOM 1582 C CA . SER A 1 206 ? 30.898 1.544 -31.443 1.00 92.19 206 SER A CA 1
ATOM 1583 C C . SER A 1 206 ? 30.486 0.811 -32.726 1.00 92.19 206 SER A C 1
ATOM 1585 O O . SER A 1 206 ? 30.863 1.239 -33.818 1.00 92.19 206 SER A O 1
ATOM 1587 N N . SER A 1 207 ? 29.716 -0.271 -32.602 1.00 94.31 207 SER A N 1
ATOM 1588 C CA . SER A 1 207 ? 29.151 -1.033 -33.716 1.00 94.31 207 SER A CA 1
ATOM 1589 C C . SER A 1 207 ? 28.073 -0.251 -34.477 1.00 94.31 207 SER A C 1
ATOM 1591 O O . SER A 1 207 ? 27.800 -0.573 -35.632 1.00 94.31 207 SER A O 1
ATOM 1593 N N . TYR A 1 208 ? 27.512 0.807 -33.878 1.00 92.75 208 TYR A N 1
ATOM 1594 C CA . TYR A 1 208 ? 26.410 1.602 -34.432 1.00 92.75 208 TYR A CA 1
ATOM 1595 C C . TYR A 1 208 ? 26.786 3.096 -34.510 1.00 92.75 208 TYR A C 1
ATOM 1597 O O . TYR A 1 208 ? 26.334 3.908 -33.705 1.00 92.75 208 TYR A O 1
ATOM 1605 N N . PRO A 1 209 ? 27.649 3.501 -35.462 1.00 92.81 209 PRO A N 1
ATOM 1606 C CA . PRO A 1 209 ? 28.250 4.840 -35.475 1.00 92.81 209 PRO A CA 1
ATOM 1607 C C . PRO A 1 209 ? 27.289 5.988 -35.840 1.00 92.81 209 PRO A C 1
ATOM 1609 O O . PRO A 1 209 ? 27.647 7.151 -35.653 1.00 92.81 209 PRO A O 1
ATOM 1612 N N . ASP A 1 210 ? 26.098 5.692 -36.372 1.00 92.12 210 ASP A N 1
ATOM 1613 C CA . ASP A 1 210 ? 25.180 6.704 -36.919 1.00 92.12 210 ASP A CA 1
ATOM 1614 C C . ASP A 1 210 ? 24.346 7.427 -35.843 1.00 92.12 210 ASP A C 1
ATOM 1616 O O . ASP A 1 210 ? 23.957 8.583 -36.028 1.00 92.12 210 ASP A O 1
ATOM 1620 N N . PHE A 1 211 ? 24.056 6.764 -34.721 1.00 89.06 211 PHE A N 1
ATOM 1621 C CA . PHE A 1 211 ? 23.355 7.321 -33.560 1.00 89.06 211 PHE A CA 1
ATOM 1622 C C . PHE A 1 211 ? 23.611 6.458 -32.321 1.00 89.06 211 PHE A C 1
ATOM 1624 O O . PHE A 1 211 ? 23.961 5.290 -32.433 1.00 89.06 211 PHE A O 1
ATOM 1631 N N . CYS A 1 212 ? 23.410 7.020 -31.128 1.00 89.81 212 CYS A N 1
ATOM 1632 C CA . CYS A 1 212 ? 23.661 6.281 -29.894 1.00 89.81 212 CYS A CA 1
ATOM 1633 C C . CYS A 1 212 ? 22.685 5.106 -29.726 1.00 89.81 212 CYS A C 1
ATOM 1635 O O . CYS A 1 212 ? 21.472 5.314 -29.648 1.00 89.81 212 CYS A O 1
ATOM 1637 N N . ILE A 1 213 ? 23.238 3.900 -29.621 1.00 90.44 213 ILE A N 1
ATOM 1638 C CA . ILE A 1 213 ? 22.576 2.687 -29.137 1.00 90.44 213 ILE A CA 1
ATOM 1639 C C . ILE A 1 213 ? 23.398 2.210 -27.927 1.00 90.44 213 ILE A C 1
ATOM 1641 O O . ILE A 1 213 ? 24.629 2.260 -28.013 1.00 90.44 213 ILE A O 1
ATOM 1645 N N . PRO A 1 214 ? 22.783 1.828 -26.792 1.00 87.50 214 PRO A N 1
ATOM 1646 C CA . PRO A 1 214 ? 23.520 1.338 -25.626 1.00 87.50 214 PRO A CA 1
ATOM 1647 C C . PRO A 1 214 ? 24.259 0.024 -25.922 1.00 87.50 214 PRO A C 1
ATOM 1649 O O . PRO A 1 214 ? 23.949 -0.676 -26.881 1.00 87.50 214 PRO A O 1
ATOM 1652 N N . VAL A 1 215 ? 25.220 -0.331 -25.071 1.00 87.19 215 VAL A N 1
ATOM 1653 C CA . VAL A 1 215 ? 25.815 -1.678 -25.051 1.00 87.19 215 VAL A CA 1
ATOM 1654 C C . VAL A 1 215 ? 24.859 -2.638 -24.326 1.00 87.19 215 VAL A C 1
ATOM 1656 O O . VAL A 1 215 ? 24.242 -2.253 -23.337 1.00 87.19 215 VAL A O 1
ATOM 1659 N N . ILE A 1 216 ? 24.760 -3.897 -24.771 1.00 76.12 216 ILE A N 1
ATOM 1660 C CA . ILE A 1 216 ? 23.967 -4.945 -24.093 1.00 76.12 216 ILE A CA 1
ATOM 1661 C C . ILE A 1 216 ? 24.440 -5.130 -22.632 1.00 76.12 216 ILE A C 1
ATOM 1663 O O . ILE A 1 216 ? 25.644 -5.322 -22.427 1.00 76.12 216 ILE A O 1
ATOM 1667 N N . PRO A 1 217 ? 23.541 -5.208 -21.624 1.00 77.00 217 PRO A N 1
ATOM 1668 C CA . PRO A 1 217 ? 22.072 -5.200 -21.702 1.00 77.00 217 PRO A CA 1
ATOM 1669 C C . PRO A 1 217 ? 21.438 -3.794 -21.560 1.00 77.00 217 PRO A C 1
ATOM 1671 O O . PRO A 1 217 ? 22.051 -2.911 -20.966 1.00 77.00 217 PRO A O 1
ATOM 1674 N N . PRO A 1 218 ? 20.177 -3.587 -22.000 1.00 77.62 218 PRO A N 1
ATOM 1675 C CA . PRO A 1 218 ? 19.259 -4.567 -22.594 1.00 77.62 218 PRO A CA 1
ATOM 1676 C C . PRO A 1 218 ? 19.699 -5.009 -23.993 1.00 77.62 218 PRO A C 1
ATOM 1678 O O . PRO A 1 218 ? 20.503 -4.339 -24.630 1.00 77.62 218 PRO A O 1
ATOM 1681 N N . ASP A 1 219 ? 19.178 -6.139 -24.470 1.00 87.25 219 ASP A N 1
ATOM 1682 C CA . ASP A 1 219 ? 19.225 -6.445 -25.903 1.00 87.25 219 ASP A CA 1
ATOM 1683 C C . ASP A 1 219 ? 18.040 -5.745 -26.584 1.00 87.25 219 ASP A C 1
ATOM 1685 O O . ASP A 1 219 ? 16.940 -5.740 -26.028 1.00 87.25 219 ASP A O 1
ATOM 1689 N N . LEU A 1 220 ? 18.272 -5.107 -27.731 1.00 90.81 220 LEU A N 1
ATOM 1690 C CA . LEU A 1 220 ? 17.290 -4.289 -28.442 1.00 90.81 220 LEU A CA 1
ATOM 1691 C C . LEU A 1 220 ? 17.001 -4.928 -29.795 1.00 90.81 220 LEU A C 1
ATOM 1693 O O . LEU A 1 220 ? 17.914 -5.130 -30.589 1.00 90.81 220 LEU A O 1
ATOM 1697 N N . ASP A 1 221 ? 15.734 -5.199 -30.085 1.00 93.06 221 ASP A N 1
ATOM 1698 C CA . ASP A 1 221 ? 15.304 -5.670 -31.396 1.00 93.06 221 ASP A CA 1
ATOM 1699 C C . ASP A 1 221 ? 15.016 -4.480 -32.327 1.00 93.06 221 ASP A C 1
ATOM 1701 O O . ASP A 1 221 ? 14.767 -3.343 -31.912 1.00 93.06 221 ASP A O 1
ATOM 1705 N N . CYS A 1 222 ? 14.926 -4.747 -33.632 1.00 92.69 222 CYS A N 1
ATOM 1706 C CA . CYS A 1 222 ? 14.458 -3.753 -34.604 1.00 92.69 222 CYS A CA 1
ATOM 1707 C C . CYS A 1 222 ? 13.029 -3.226 -34.315 1.00 92.69 222 CYS A C 1
ATOM 1709 O O . CYS A 1 222 ? 12.577 -2.311 -35.002 1.00 92.69 222 CYS A O 1
ATOM 1711 N N . GLY A 1 223 ? 12.283 -3.791 -33.362 1.00 89.94 223 GLY A N 1
ATOM 1712 C CA . GLY A 1 223 ? 10.996 -3.253 -32.908 1.00 89.94 223 GLY A CA 1
ATOM 1713 C C . GLY A 1 223 ? 11.120 -2.073 -31.936 1.00 89.94 223 GLY A C 1
ATOM 1714 O O . GLY A 1 223 ? 10.241 -1.213 -31.927 1.00 89.94 223 GLY A O 1
ATOM 1715 N N . ASP A 1 224 ? 12.209 -2.012 -31.167 1.00 90.38 224 ASP A N 1
ATOM 1716 C CA . ASP A 1 224 ? 12.346 -1.120 -30.006 1.00 90.38 224 ASP A CA 1
ATOM 1717 C C . ASP A 1 224 ? 12.925 0.254 -30.375 1.00 90.38 224 ASP A C 1
ATOM 1719 O O . ASP A 1 224 ? 12.742 1.239 -29.657 1.00 90.38 224 ASP A O 1
ATOM 1723 N N . ILE A 1 225 ? 13.590 0.341 -31.531 1.00 87.75 225 ILE A N 1
ATOM 1724 C CA . ILE A 1 225 ? 14.166 1.574 -32.076 1.00 87.75 225 ILE A CA 1
ATOM 1725 C C . ILE A 1 225 ? 13.359 2.115 -33.265 1.00 87.75 225 ILE A C 1
ATOM 1727 O O . ILE A 1 225 ? 12.932 1.385 -34.162 1.00 87.75 225 ILE A O 1
ATOM 1731 N N . SER A 1 226 ? 13.194 3.442 -33.311 1.00 89.75 226 SER A N 1
ATOM 1732 C CA . SER A 1 226 ? 12.495 4.135 -34.409 1.00 89.75 226 SER A CA 1
ATOM 1733 C C . SER A 1 226 ? 13.301 4.183 -35.715 1.00 89.75 2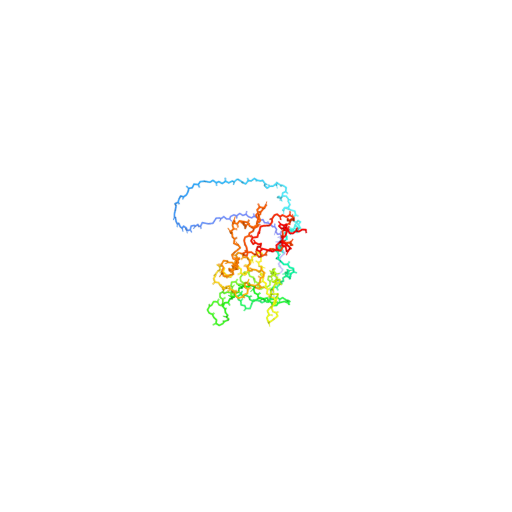26 SER A C 1
ATOM 1735 O O . SER A 1 226 ? 12.759 4.439 -36.790 1.00 89.75 226 SER A O 1
ATOM 1737 N N . GLN A 1 227 ? 14.607 3.945 -35.609 1.00 89.19 227 GLN A N 1
ATOM 1738 C CA . GLN A 1 227 ? 15.589 4.047 -36.673 1.00 89.19 227 GLN A CA 1
ATOM 1739 C C . GLN A 1 227 ? 15.606 2.785 -37.550 1.00 89.19 227 GLN A C 1
ATOM 1741 O O . GLN A 1 227 ? 15.335 1.670 -37.097 1.00 89.19 227 GLN A O 1
ATOM 1746 N N . LYS A 1 228 ? 15.914 2.982 -38.835 1.00 93.31 228 LYS A N 1
ATOM 1747 C CA . LYS A 1 228 ? 15.953 1.955 -39.885 1.00 93.31 228 LYS A CA 1
ATOM 1748 C C . LYS A 1 228 ? 17.087 2.254 -40.850 1.00 93.31 228 LYS A C 1
ATOM 1750 O O . LYS A 1 228 ? 17.403 3.427 -41.050 1.00 93.31 228 LYS A O 1
ATOM 1755 N N . ARG A 1 229 ? 17.619 1.214 -41.492 1.00 93.94 229 ARG A N 1
ATOM 1756 C CA . ARG A 1 229 ? 18.624 1.306 -42.561 1.00 93.94 229 ARG A CA 1
ATOM 1757 C C . ARG A 1 229 ? 19.875 2.098 -42.160 1.00 93.94 229 ARG A C 1
ATOM 1759 O O . ARG A 1 229 ? 20.251 3.050 -42.844 1.00 93.94 229 ARG A O 1
ATOM 1766 N N . PHE A 1 230 ? 20.483 1.723 -41.038 1.00 94.88 230 PHE A N 1
ATOM 1767 C CA . PHE A 1 230 ? 21.647 2.403 -40.456 1.00 94.88 230 PHE A CA 1
ATOM 1768 C C . PHE A 1 230 ? 22.912 1.545 -40.503 1.00 94.88 230 PHE A C 1
ATOM 1770 O O . PHE A 1 230 ? 22.837 0.328 -40.625 1.00 94.88 230 PHE A O 1
ATOM 1777 N N . THR A 1 231 ? 24.077 2.177 -40.402 1.00 96.06 231 THR A N 1
ATOM 1778 C CA . THR A 1 231 ? 25.379 1.504 -40.446 1.00 96.06 231 THR A CA 1
ATOM 1779 C C . THR A 1 231 ? 25.549 0.557 -39.261 1.00 96.06 231 THR A C 1
ATOM 1781 O O . THR A 1 231 ? 25.446 0.977 -38.107 1.00 96.06 231 THR A O 1
ATOM 1784 N N . VAL A 1 232 ? 25.887 -0.700 -39.549 1.00 96.19 232 VAL A N 1
ATOM 1785 C CA . VAL A 1 232 ? 26.289 -1.707 -38.564 1.00 96.19 232 VAL A CA 1
ATOM 1786 C C . VAL A 1 232 ? 27.704 -2.183 -38.878 1.00 96.19 232 VAL A C 1
ATOM 1788 O O . VAL A 1 232 ? 28.011 -2.626 -39.984 1.00 96.19 232 VAL A O 1
ATOM 1791 N N . LEU A 1 233 ? 28.589 -2.085 -37.890 1.00 95.81 233 LEU A N 1
ATOM 1792 C CA . LEU A 1 233 ? 29.923 -2.675 -37.924 1.00 95.81 233 LEU A CA 1
ATOM 1793 C C . LEU A 1 233 ? 29.894 -4.031 -37.205 1.00 95.81 233 LEU A C 1
ATOM 1795 O O . LEU A 1 233 ? 29.059 -4.268 -36.340 1.00 95.81 233 LEU A O 1
ATOM 1799 N N . GLN A 1 234 ? 30.804 -4.935 -37.572 1.00 90.56 234 GLN A N 1
ATOM 1800 C CA . GLN A 1 234 ? 30.889 -6.271 -36.971 1.00 90.56 234 GLN A CA 1
ATOM 1801 C C . GLN A 1 234 ? 32.012 -6.314 -35.904 1.00 90.56 234 GLN A C 1
ATOM 1803 O O . GLN A 1 234 ? 33.103 -5.797 -36.170 1.00 90.56 234 GLN A O 1
ATOM 1808 N N . PRO A 1 235 ? 31.820 -6.974 -34.741 1.00 91.12 235 PRO A N 1
ATOM 1809 C CA . PRO A 1 235 ? 30.637 -7.744 -34.349 1.00 91.12 235 PRO A CA 1
ATOM 1810 C C . PRO A 1 235 ? 29.417 -6.848 -34.131 1.00 91.12 235 PRO A C 1
ATOM 1812 O O . PRO A 1 235 ? 29.569 -5.724 -33.693 1.00 91.12 235 PRO A O 1
ATOM 1815 N N . ASP A 1 236 ? 28.235 -7.376 -34.429 1.00 92.31 236 ASP A N 1
ATOM 1816 C CA . ASP A 1 236 ? 26.937 -6.724 -34.239 1.00 92.31 236 ASP A CA 1
ATOM 1817 C C . ASP A 1 236 ? 26.255 -7.350 -33.006 1.00 92.31 236 ASP A C 1
ATOM 1819 O O . ASP A 1 236 ? 25.752 -8.475 -33.127 1.00 92.31 236 ASP A O 1
ATOM 1823 N N . PRO A 1 237 ? 26.301 -6.719 -31.811 1.00 92.38 237 PRO A N 1
ATOM 1824 C CA . PRO A 1 237 ? 25.801 -7.342 -30.585 1.00 92.38 237 PRO A CA 1
ATOM 1825 C C . PRO A 1 237 ? 24.285 -7.565 -30.592 1.00 92.38 237 PRO A C 1
ATOM 1827 O O . PRO A 1 237 ? 23.849 -8.675 -30.290 1.00 92.38 237 PRO A O 1
ATOM 1830 N N . HIS A 1 238 ? 23.507 -6.553 -30.996 1.00 92.56 238 HIS A N 1
ATOM 1831 C CA . HIS A 1 238 ? 22.039 -6.602 -31.082 1.00 92.56 238 HIS A CA 1
ATOM 1832 C C . HIS A 1 238 ? 21.508 -7.377 -32.291 1.00 92.56 238 HIS A C 1
ATOM 1834 O O . HIS A 1 238 ? 20.318 -7.668 -32.377 1.00 92.56 238 HIS A O 1
ATOM 1840 N N . ARG A 1 239 ? 22.386 -7.762 -33.227 1.00 94.56 239 ARG A N 1
ATOM 1841 C CA . ARG A 1 239 ? 22.044 -8.589 -34.396 1.00 94.56 239 ARG A CA 1
ATOM 1842 C C . ARG A 1 239 ? 21.050 -7.896 -35.346 1.00 94.56 239 ARG A C 1
ATOM 1844 O O . ARG A 1 239 ? 20.238 -8.572 -35.983 1.00 94.56 239 ARG A O 1
ATOM 1851 N N . PHE A 1 240 ? 21.130 -6.564 -35.451 1.00 95.56 240 PHE A N 1
ATOM 1852 C CA . PHE A 1 240 ? 20.320 -5.751 -36.369 1.00 95.56 240 PHE A CA 1
ATOM 1853 C C . PHE A 1 240 ? 20.636 -6.019 -37.855 1.00 95.56 240 PHE A C 1
ATOM 1855 O O . PHE A 1 240 ? 19.772 -5.796 -38.704 1.00 95.56 240 PHE A O 1
ATOM 1862 N N . ASP A 1 241 ? 21.857 -6.472 -38.160 1.00 95.44 241 ASP A N 1
ATOM 1863 C CA . ASP A 1 241 ? 22.401 -6.812 -39.484 1.00 95.44 241 ASP A CA 1
ATOM 1864 C C . ASP A 1 241 ? 22.462 -8.348 -39.625 1.00 95.44 241 ASP A C 1
ATOM 1866 O O . ASP A 1 241 ? 23.484 -9.016 -39.411 1.00 95.44 241 ASP A O 1
ATOM 1870 N N . GLY A 1 242 ? 21.290 -8.932 -39.897 1.00 92.56 242 GLY A N 1
ATOM 1871 C CA . GLY A 1 242 ? 21.067 -10.379 -39.851 1.00 92.56 242 GLY A CA 1
ATOM 1872 C C . GLY A 1 242 ? 21.733 -11.168 -40.985 1.00 92.56 242 GLY A C 1
ATOM 1873 O O . GLY A 1 242 ? 22.167 -12.303 -40.764 1.00 92.56 242 GLY A O 1
ATOM 1874 N N . ASP A 1 243 ? 21.829 -10.586 -42.182 1.00 94.56 243 ASP A N 1
ATOM 1875 C CA . ASP A 1 243 ? 22.457 -11.171 -43.373 1.00 94.56 243 ASP A CA 1
ATOM 1876 C C . ASP A 1 243 ? 23.868 -10.633 -43.675 1.00 94.56 243 ASP A C 1
ATOM 1878 O O . ASP A 1 243 ? 24.580 -11.242 -44.480 1.00 94.56 243 ASP A O 1
ATOM 1882 N N . LYS A 1 244 ? 24.337 -9.639 -42.905 1.00 93.19 244 LYS A N 1
ATOM 1883 C CA . LYS A 1 244 ? 25.737 -9.182 -42.817 1.00 93.19 244 LYS A CA 1
ATOM 1884 C C . LYS A 1 244 ? 26.210 -8.376 -44.024 1.00 93.19 244 LYS A C 1
ATOM 1886 O O . LYS A 1 244 ? 27.344 -8.550 -44.483 1.00 93.19 244 LYS A O 1
ATOM 1891 N N . ASP A 1 245 ? 25.345 -7.495 -44.522 1.00 95.88 245 ASP A N 1
ATOM 1892 C CA . ASP A 1 245 ? 25.672 -6.521 -45.571 1.00 95.88 245 ASP A CA 1
ATOM 1893 C C . ASP A 1 245 ? 26.200 -5.184 -45.001 1.00 95.88 245 ASP A C 1
ATOM 1895 O O . ASP A 1 245 ? 26.882 -4.438 -45.713 1.00 95.88 245 ASP A O 1
ATOM 1899 N N . GLY A 1 246 ? 25.979 -4.940 -43.701 1.00 95.06 246 GLY A N 1
ATOM 1900 C CA . GLY A 1 246 ? 26.374 -3.729 -42.976 1.00 95.06 246 GLY A CA 1
ATOM 1901 C C . GLY A 1 246 ? 25.240 -2.726 -42.732 1.00 95.06 246 GLY A C 1
ATOM 1902 O O . GLY A 1 246 ? 25.518 -1.629 -42.238 1.00 95.06 246 GLY A O 1
ATOM 1903 N N . ILE A 1 247 ? 23.988 -3.064 -43.065 1.00 96.12 247 ILE A N 1
ATOM 1904 C CA . ILE A 1 247 ? 22.801 -2.222 -42.878 1.00 96.12 247 ILE A CA 1
ATOM 1905 C C . ILE A 1 247 ? 21.837 -2.850 -41.858 1.00 96.12 247 ILE A C 1
ATOM 1907 O O . ILE A 1 247 ? 21.154 -3.836 -42.115 1.00 96.12 247 ILE A O 1
ATOM 1911 N N . GLY A 1 248 ? 21.726 -2.221 -40.690 1.00 95.00 248 GLY A N 1
ATOM 1912 C CA . GLY A 1 248 ? 20.815 -2.626 -39.625 1.00 95.00 248 GLY A CA 1
ATOM 1913 C C . GLY A 1 248 ? 19.360 -2.244 -39.896 1.00 95.00 248 GLY A C 1
ATOM 1914 O O . GLY A 1 248 ? 19.065 -1.108 -40.286 1.00 95.00 248 GLY A O 1
ATOM 1915 N N . CYS A 1 249 ? 18.447 -3.176 -39.604 1.00 93.81 249 CYS A N 1
ATOM 1916 C CA . CYS A 1 249 ? 16.992 -2.989 -39.635 1.00 93.81 249 CYS A CA 1
ATOM 1917 C C . CYS A 1 249 ? 16.458 -2.383 -40.952 1.00 93.81 249 CYS A C 1
ATOM 1919 O O . CYS A 1 249 ? 16.018 -1.225 -40.972 1.00 93.81 249 CYS A O 1
ATOM 1921 N N . GLU A 1 250 ? 16.502 -3.167 -42.035 1.00 90.94 250 GLU A N 1
ATOM 1922 C CA . GLU A 1 250 ? 15.982 -2.796 -43.366 1.00 90.94 250 GLU A CA 1
ATOM 1923 C C . GLU A 1 250 ? 14.457 -2.604 -43.476 1.00 90.94 250 GLU A C 1
ATOM 1925 O O . GLU A 1 250 ? 13.690 -3.261 -42.733 1.00 90.94 250 GLU A O 1
#

Radius of gyration: 34.56 Å; chains: 1; bounding box: 99×58×105 Å

InterPro domains:
  IPR016071 Staphylococcal nuclease (SNase-like), OB-fold [PF00565] (98-171)
  IPR016071 Staphylococcal nuclease (SNase-like), OB-fold [PS50830] (77-168)
  IPR016071 Staphylococcal nuclease (SNase-like), OB-fold [SM00318] (77-187)
  IPR035437 SNase-like, OB-fold superfamily [G3DSA:2.40.50.90] (75-189)
  IPR035437 SNase-like, OB-fold superfamily [SSF50199] (79-173)

Foldseek 3Di:
DDDDDDDDDDDDDDDDDDDDDDDDDDDDDDDDDDDDDDDDDDDDDDDDPVVVVVVVPPDPPPDPPPQDPPPADDPDDFDKFAFADQDWLAWTDTPPFIAGEAFWAFADDVGPQGVVSSVVCCVQAPHGAMKTWRFWPQCQADPVRHGYTQIARSNHTSRLVCLVVVRTATPLVCLVRGPCLPPPSNCVRRSPPPPPCPDPPPPAPPQFVPDRDHDDVVQDDLVRDPDFQGFGDPPRRNCQPVVPPGTGHD

Secondary structure (DSSP, 8-state):
------------------------------------------------HHHHHHHTT---------TT-----SSS-EEEEEEEEE-SSSEEEESS-EEEETTEE---TTSTTHHHHHHHHHHHS-TTSEEEEEE-SSS-B-TTSPEEEEEEETTEEHHHHHHHTTS-EE-GGGTTT-GGGGSHHHHTTT-------------B-TT-TTS--BPSSSP--TTT-S--SEE-PSS-SS---SSSSSEE--

Sequence (250 aa):
MNVKPISIAALVVVPFVLFIAAGLVYQSQTGTDIVTGEKTGLAANEVGEKEFESILKNEIVVSKQDFDSHKCSGEAKCISQLITKIVDGDTIHTSNYKIRLSLVDTPEKDEPGFEKATEFTAQMCPVGSHITIDQDDLQPYDQYDRLIAHVFCEGKSLNSALLYNGLAEISTEFCITSEFADKSWAQRYGCEIESEPVSEISDCDSSYPDFCIPVIPPDLDCGDISQKRFTVLQPDPHRFDGDKDGIGCE

pLDDT: mean 77.63, std 25.66, range [25.55, 98.75]

Organism: NCBI:txid1470066